Protein AF-A0A961EVD6-F1 (afdb_monomer_lite)

pLDDT: mean 81.47, std 15.6, range [30.67, 98.5]

Structure (mmCIF, N/CA/C/O backbone):
data_AF-A0A961EVD6-F1
#
_entry.id   AF-A0A961EVD6-F1
#
loop_
_atom_site.group_PDB
_atom_site.id
_atom_site.type_symbol
_atom_site.label_atom_id
_atom_site.label_alt_id
_atom_site.label_comp_id
_atom_site.label_asym_id
_atom_site.label_entity_id
_atom_site.label_seq_id
_atom_site.pdbx_PDB_ins_code
_atom_site.Cartn_x
_atom_site.Cartn_y
_atom_site.Cartn_z
_atom_site.occupancy
_atom_site.B_iso_or_equiv
_atom_site.auth_seq_id
_atom_site.auth_comp_id
_atom_site.auth_asym_id
_atom_site.auth_atom_id
_atom_site.pdbx_PDB_model_num
ATOM 1 N N . LEU A 1 1 ? 29.012 -3.145 3.331 1.00 71.25 1 LEU A N 1
ATOM 2 C CA . LEU A 1 1 ? 30.340 -3.074 2.669 1.00 71.25 1 LEU A CA 1
ATOM 3 C C . LEU A 1 1 ? 31.368 -4.098 3.166 1.00 71.25 1 LEU A C 1
ATOM 5 O O . LEU A 1 1 ? 32.418 -4.188 2.549 1.00 71.25 1 LEU A O 1
ATOM 9 N N . GLY A 1 2 ? 31.119 -4.855 4.249 1.00 73.06 2 GLY A N 1
ATOM 10 C CA . GLY A 1 2 ? 32.081 -5.849 4.767 1.00 73.06 2 GLY A CA 1
ATOM 11 C C . GLY A 1 2 ? 33.278 -5.255 5.525 1.00 73.06 2 GLY A C 1
ATOM 12 O O . GLY A 1 2 ? 34.188 -5.978 5.907 1.00 73.06 2 GLY A O 1
ATOM 13 N N . ARG A 1 3 ? 33.293 -3.934 5.743 1.00 78.88 3 ARG A N 1
ATOM 14 C CA . ARG A 1 3 ? 34.358 -3.200 6.443 1.00 78.88 3 ARG A CA 1
ATOM 15 C C . ARG A 1 3 ? 33.975 -2.997 7.907 1.00 78.88 3 ARG A C 1
ATOM 17 O O . ARG A 1 3 ? 32.817 -2.705 8.197 1.00 78.88 3 ARG A O 1
ATOM 24 N N . SER A 1 4 ? 34.937 -3.115 8.819 1.00 81.31 4 SER A N 1
ATOM 25 C CA . SER A 1 4 ? 34.700 -2.822 10.234 1.00 81.31 4 SER A CA 1
ATOM 26 C C . SER A 1 4 ? 34.519 -1.312 10.464 1.00 81.31 4 SER A C 1
ATOM 28 O O . SER A 1 4 ? 35.186 -0.519 9.793 1.00 81.31 4 SER A O 1
ATOM 30 N N . PRO A 1 5 ? 33.682 -0.887 11.433 1.00 77.62 5 PRO A N 1
ATOM 31 C CA . PRO A 1 5 ? 33.428 0.533 11.697 1.00 77.62 5 PRO A CA 1
ATOM 32 C C . PRO A 1 5 ? 34.705 1.348 11.937 1.00 77.62 5 PRO A C 1
ATOM 34 O O . PRO A 1 5 ? 34.871 2.423 11.370 1.00 77.62 5 PRO A O 1
ATOM 37 N N . LYS A 1 6 ? 35.669 0.789 12.683 1.00 80.38 6 LYS A N 1
ATOM 38 C CA . LYS A 1 6 ? 36.960 1.437 12.978 1.00 80.38 6 LYS A CA 1
ATOM 39 C C . LYS A 1 6 ? 37.771 1.797 11.726 1.00 80.38 6 LYS A C 1
ATOM 41 O O . LYS A 1 6 ? 38.551 2.735 11.771 1.00 80.38 6 LYS A O 1
ATOM 46 N N . ARG A 1 7 ? 37.597 1.071 10.614 1.00 78.06 7 ARG A N 1
ATOM 47 C CA . ARG A 1 7 ? 38.309 1.317 9.344 1.00 78.06 7 ARG A CA 1
ATOM 48 C C . ARG A 1 7 ? 37.640 2.369 8.454 1.00 78.06 7 ARG A C 1
ATOM 50 O O . ARG A 1 7 ? 38.181 2.686 7.396 1.00 78.06 7 ARG A O 1
ATOM 57 N N . LEU A 1 8 ? 36.456 2.846 8.834 1.00 77.62 8 LEU A N 1
ATOM 58 C CA . LEU A 1 8 ? 35.673 3.822 8.072 1.00 77.62 8 LEU A CA 1
ATOM 59 C C . LEU A 1 8 ? 35.707 5.222 8.697 1.00 77.62 8 LEU A C 1
ATOM 61 O O . LEU A 1 8 ? 35.437 6.196 8.004 1.00 77.62 8 LEU A O 1
ATOM 65 N N . ILE A 1 9 ? 36.061 5.329 9.981 1.00 82.31 9 ILE A N 1
ATOM 66 C CA . ILE A 1 9 ? 36.204 6.613 10.673 1.00 82.31 9 ILE A CA 1
ATOM 67 C C . ILE A 1 9 ? 37.326 7.423 10.010 1.00 82.31 9 ILE A C 1
ATOM 69 O O . ILE A 1 9 ? 38.429 6.916 9.819 1.00 82.31 9 ILE A O 1
ATOM 73 N N . GLY A 1 10 ? 37.030 8.677 9.658 1.00 81.31 10 GLY A N 1
ATOM 74 C CA . GLY A 1 10 ? 37.980 9.610 9.041 1.00 81.31 10 GLY A CA 1
ATOM 75 C C . GLY A 1 10 ? 38.159 9.462 7.527 1.00 81.31 10 GLY A C 1
ATOM 76 O O . GLY A 1 10 ? 38.885 10.256 6.937 1.00 81.31 10 GLY A O 1
ATOM 77 N N . LYS A 1 11 ? 37.502 8.489 6.882 1.00 82.31 11 LYS A N 1
ATOM 78 C CA . LYS A 1 11 ? 37.542 8.341 5.421 1.00 82.31 11 LYS A CA 1
ATOM 79 C C . LYS A 1 11 ? 36.517 9.228 4.737 1.00 82.31 11 LYS A C 1
ATOM 81 O O . LYS A 1 11 ? 35.389 9.357 5.217 1.00 82.31 11 LYS A O 1
ATOM 86 N N . ASN A 1 12 ? 36.874 9.769 3.575 1.00 84.12 12 ASN A N 1
ATOM 87 C CA . ASN A 1 12 ? 35.902 10.459 2.744 1.00 84.12 12 ASN A CA 1
ATOM 88 C C . ASN A 1 12 ? 34.943 9.437 2.113 1.00 84.12 12 ASN A C 1
ATOM 90 O O . ASN A 1 12 ? 35.367 8.422 1.562 1.00 84.12 12 ASN A O 1
ATOM 94 N N . ILE A 1 13 ? 33.636 9.698 2.169 1.00 82.94 13 ILE A N 1
ATOM 95 C CA . ILE A 1 13 ? 32.621 8.817 1.578 1.00 82.94 13 ILE A CA 1
ATOM 96 C C . ILE A 1 13 ? 32.814 8.643 0.055 1.00 82.94 13 ILE A C 1
ATOM 98 O O . ILE A 1 13 ? 32.502 7.579 -0.475 1.00 82.94 13 ILE A O 1
ATOM 102 N N . ALA A 1 14 ? 33.412 9.623 -0.634 1.00 82.69 14 ALA A N 1
ATOM 103 C CA . ALA A 1 14 ? 33.783 9.522 -2.045 1.00 82.69 14 ALA A CA 1
ATOM 104 C C . ALA A 1 14 ? 34.846 8.440 -2.314 1.00 82.69 14 ALA A C 1
ATOM 106 O O . ALA A 1 14 ? 34.811 7.807 -3.364 1.00 82.69 14 ALA A O 1
ATOM 107 N N . GLU A 1 15 ? 35.735 8.146 -1.357 1.00 83.69 15 GLU A N 1
ATOM 108 C CA . GLU A 1 15 ? 36.711 7.042 -1.469 1.00 83.69 15 GLU A CA 1
ATOM 109 C C . GLU A 1 15 ? 36.043 5.663 -1.416 1.00 83.69 15 GLU A C 1
ATOM 111 O O . GLU A 1 15 ? 36.650 4.641 -1.743 1.00 83.69 15 GLU A O 1
ATOM 116 N N . LEU A 1 16 ? 34.795 5.613 -0.947 1.00 85.81 16 LEU A N 1
ATOM 117 C CA . LEU A 1 16 ? 34.010 4.390 -0.904 1.00 85.81 16 LEU A CA 1
ATOM 118 C C . LEU A 1 16 ? 33.247 4.162 -2.210 1.00 85.81 16 LEU A C 1
ATOM 120 O O . LEU A 1 16 ? 32.637 3.106 -2.334 1.00 85.81 16 LEU A O 1
ATOM 124 N N . ALA A 1 17 ? 33.275 5.094 -3.166 1.00 87.19 17 ALA A N 1
ATOM 125 C CA . ALA A 1 17 ? 32.582 4.979 -4.443 1.00 87.19 17 ALA A CA 1
ATOM 126 C C . ALA A 1 17 ? 33.207 3.923 -5.362 1.00 87.19 17 ALA A C 1
ATOM 128 O O . ALA A 1 17 ? 34.430 3.822 -5.446 1.00 87.19 17 ALA A O 1
ATOM 129 N N . ALA A 1 18 ? 32.369 3.167 -6.080 1.00 83.56 18 ALA A N 1
ATOM 130 C CA . ALA A 1 18 ? 32.793 2.205 -7.102 1.00 83.56 18 ALA A CA 1
ATOM 131 C C . ALA A 1 18 ? 33.576 2.873 -8.241 1.00 83.56 18 ALA A C 1
ATOM 133 O O . ALA A 1 18 ? 34.687 2.450 -8.562 1.00 83.56 18 ALA A O 1
ATOM 134 N N . SER A 1 19 ? 33.029 3.961 -8.784 1.00 83.44 19 SER A N 1
ATOM 135 C CA . SER A 1 19 ? 33.712 4.840 -9.734 1.00 83.44 19 SER A CA 1
ATOM 136 C C . SER A 1 19 ? 34.278 6.055 -9.007 1.00 83.44 19 SER A C 1
ATOM 138 O O . SER A 1 19 ? 33.527 6.838 -8.426 1.00 83.44 19 SER A O 1
ATOM 140 N N . GLU A 1 20 ? 35.599 6.227 -9.039 1.00 73.12 20 GLU A N 1
ATOM 141 C CA . GLU A 1 20 ? 36.278 7.310 -8.312 1.00 73.12 20 GLU A CA 1
ATOM 142 C C . GLU A 1 20 ? 35.976 8.687 -8.904 1.00 73.12 20 GLU A C 1
ATOM 144 O O . GLU A 1 20 ? 35.778 9.650 -8.168 1.00 73.12 20 GLU A O 1
ATOM 149 N N . THR A 1 21 ? 35.884 8.783 -10.229 1.00 75.56 21 THR A N 1
ATOM 150 C CA . THR A 1 21 ? 35.623 10.047 -10.924 1.00 75.56 21 THR A CA 1
ATOM 151 C C . THR A 1 21 ? 34.145 10.420 -10.877 1.00 75.56 21 THR A C 1
ATOM 153 O O . THR A 1 21 ? 33.802 11.528 -10.472 1.00 75.56 21 THR A O 1
ATOM 156 N N . ILE A 1 22 ? 33.254 9.495 -11.239 1.00 78.19 22 ILE A N 1
ATOM 157 C CA . ILE A 1 22 ? 31.811 9.771 -11.336 1.00 78.19 22 ILE A CA 1
ATOM 158 C C . ILE A 1 22 ? 31.164 9.774 -9.949 1.00 78.19 22 ILE A C 1
ATOM 160 O O . ILE A 1 22 ? 30.362 10.652 -9.631 1.00 78.19 22 ILE A O 1
ATOM 164 N N . GLY A 1 23 ? 31.536 8.825 -9.089 1.00 81.44 23 GLY A N 1
ATOM 165 C CA . GLY A 1 23 ? 30.934 8.685 -7.767 1.00 81.44 23 GLY A CA 1
ATOM 166 C C . GLY A 1 23 ? 31.255 9.851 -6.833 1.00 81.44 23 GLY A C 1
ATOM 167 O O . GLY A 1 23 ? 30.384 10.283 -6.079 1.00 81.44 23 GLY A O 1
ATOM 168 N N . ALA A 1 24 ? 32.463 10.419 -6.919 1.00 81.94 24 ALA A N 1
ATOM 169 C CA . ALA A 1 24 ? 32.835 11.599 -6.139 1.00 81.94 24 ALA A CA 1
ATOM 170 C C . ALA A 1 24 ? 32.031 12.845 -6.541 1.00 81.94 24 ALA A C 1
ATOM 172 O O . ALA A 1 24 ? 31.614 13.614 -5.671 1.00 81.94 24 ALA A O 1
ATOM 173 N N . VAL A 1 25 ? 31.792 13.031 -7.844 1.00 85.31 25 VAL A N 1
ATOM 174 C CA . VAL A 1 25 ? 30.968 14.133 -8.365 1.00 85.31 25 VAL A CA 1
ATOM 175 C C . VAL A 1 25 ? 29.524 13.976 -7.894 1.00 85.31 25 VAL A C 1
ATOM 177 O O . VAL A 1 25 ? 28.962 14.914 -7.332 1.00 85.31 25 VAL A O 1
ATOM 180 N N . LEU A 1 26 ? 28.961 12.773 -8.035 1.00 83.69 26 LEU A N 1
ATOM 181 C CA . LEU A 1 26 ? 27.583 12.485 -7.646 1.00 83.69 26 LEU A CA 1
ATOM 182 C C . LEU A 1 26 ? 27.356 12.665 -6.137 1.00 83.69 26 LEU A C 1
ATOM 184 O O . LEU A 1 26 ? 26.391 13.310 -5.738 1.00 83.69 26 LEU A O 1
ATOM 188 N N . ILE A 1 27 ? 28.248 12.154 -5.279 1.00 89.12 27 ILE A N 1
ATOM 189 C CA . ILE A 1 27 ? 28.137 12.359 -3.824 1.00 89.12 27 ILE A CA 1
ATOM 190 C C . ILE A 1 27 ? 28.171 13.839 -3.473 1.00 89.12 27 ILE A C 1
ATOM 192 O O . ILE A 1 27 ? 27.383 14.274 -2.635 1.00 89.12 27 ILE A O 1
ATOM 196 N N . ARG A 1 28 ? 29.077 14.605 -4.088 1.00 88.75 28 ARG A N 1
ATOM 197 C CA . ARG A 1 28 ? 29.215 16.034 -3.804 1.00 88.75 28 ARG A CA 1
ATOM 198 C C . ARG A 1 28 ? 27.940 16.785 -4.162 1.00 88.75 28 ARG A C 1
ATOM 200 O O . ARG A 1 28 ? 27.411 17.502 -3.323 1.00 88.75 28 ARG A O 1
ATOM 207 N N . GLU A 1 29 ? 27.395 16.530 -5.348 1.00 90.50 29 GLU A N 1
ATOM 208 C CA . GLU A 1 29 ? 26.122 17.107 -5.779 1.00 90.50 29 GLU A CA 1
ATOM 209 C C . GLU A 1 29 ? 24.993 16.795 -4.781 1.00 90.50 29 GLU A C 1
ATOM 211 O O . GLU A 1 29 ? 24.207 17.676 -4.423 1.00 90.50 29 GLU A O 1
ATOM 216 N N . LYS A 1 30 ? 24.931 15.554 -4.276 1.00 90.75 30 LYS A N 1
ATOM 217 C CA . LYS A 1 30 ? 23.931 15.141 -3.281 1.00 90.75 30 LYS A CA 1
ATOM 218 C C . LYS A 1 30 ? 24.166 15.771 -1.907 1.00 90.75 30 LYS A C 1
ATOM 220 O O . LYS A 1 30 ? 23.199 16.150 -1.250 1.00 90.75 30 LYS A O 1
ATOM 225 N N . MET A 1 31 ? 25.413 15.953 -1.479 1.00 88.81 31 MET A N 1
ATOM 226 C CA . MET A 1 31 ? 25.736 16.701 -0.258 1.00 88.81 31 MET A CA 1
ATOM 227 C C . MET A 1 31 ? 25.300 18.170 -0.370 1.00 88.81 31 MET A C 1
ATOM 229 O O . MET A 1 31 ? 24.619 18.685 0.516 1.00 88.81 31 MET A O 1
ATOM 233 N N . ASP A 1 32 ? 25.572 18.816 -1.502 1.00 89.50 32 ASP A N 1
ATOM 234 C CA . ASP A 1 32 ? 25.120 20.188 -1.756 1.00 89.50 32 ASP A CA 1
ATOM 235 C C . ASP A 1 32 ? 23.587 20.273 -1.825 1.00 89.50 32 ASP A C 1
ATOM 237 O O . ASP A 1 32 ? 22.976 21.268 -1.427 1.00 89.50 32 ASP A O 1
ATOM 241 N N . GLN A 1 33 ? 22.934 19.230 -2.343 1.00 87.12 33 GLN A N 1
ATOM 242 C CA . GLN A 1 33 ? 21.478 19.131 -2.380 1.00 87.12 33 GLN A CA 1
ATOM 243 C C . GLN A 1 33 ? 20.881 19.035 -0.966 1.00 87.12 33 GLN A C 1
ATOM 245 O O . GLN A 1 33 ? 19.955 19.788 -0.660 1.00 87.12 33 GLN A O 1
ATOM 250 N N . VAL A 1 34 ? 21.407 18.162 -0.094 1.00 90.31 34 VAL A N 1
ATOM 251 C CA . VAL A 1 34 ? 20.876 17.995 1.273 1.00 90.31 34 VAL A CA 1
ATOM 252 C C . VAL A 1 34 ? 21.100 19.244 2.128 1.00 90.31 34 VAL A C 1
ATOM 254 O O . VAL A 1 34 ? 20.225 19.619 2.906 1.00 90.31 34 VAL A O 1
ATOM 257 N N . MET A 1 35 ? 22.223 19.944 1.937 1.00 86.75 35 MET A N 1
ATOM 258 C CA . MET A 1 35 ? 22.503 21.206 2.631 1.00 86.75 35 MET A CA 1
ATOM 259 C C . MET A 1 35 ? 21.555 22.330 2.200 1.00 86.75 35 MET A C 1
ATOM 261 O O . MET A 1 35 ? 21.108 23.110 3.039 1.00 86.75 35 MET A O 1
ATOM 265 N N . ARG A 1 36 ? 21.200 22.398 0.908 1.00 85.25 36 ARG A N 1
ATOM 266 C CA . ARG A 1 36 ? 20.246 23.393 0.388 1.00 85.25 36 ARG A CA 1
ATOM 267 C C . ARG A 1 36 ? 18.811 23.118 0.823 1.00 85.25 36 ARG A C 1
ATOM 269 O O . ARG A 1 36 ? 18.097 24.043 1.191 1.00 85.25 36 ARG A O 1
ATOM 276 N N . GLN A 1 37 ? 18.382 21.860 0.752 1.00 83.19 37 GLN A N 1
ATOM 277 C CA . GLN A 1 37 ? 16.994 21.481 1.025 1.00 83.19 37 GLN A CA 1
ATOM 278 C C . GLN A 1 37 ? 16.701 21.350 2.525 1.00 83.19 37 GLN A C 1
ATOM 280 O O . GLN A 1 37 ? 15.536 21.407 2.909 1.00 83.19 37 GLN A O 1
ATOM 285 N N . LYS A 1 38 ? 17.732 21.146 3.365 1.00 78.69 38 LYS A N 1
ATOM 286 C CA . LYS A 1 38 ? 17.651 20.883 4.819 1.00 78.69 38 LYS A CA 1
ATOM 287 C C . LYS A 1 38 ? 16.739 19.702 5.225 1.00 78.69 38 LYS A C 1
ATOM 289 O O . LYS A 1 38 ? 16.595 19.418 6.410 1.00 78.69 38 LYS A O 1
ATOM 294 N N . GLY A 1 39 ? 16.151 18.985 4.265 1.00 79.44 39 GLY A N 1
ATOM 295 C CA . GLY A 1 39 ? 15.355 17.770 4.442 1.00 79.44 39 GLY A CA 1
ATOM 296 C C . GLY A 1 39 ? 16.110 16.510 4.003 1.00 79.44 39 GLY A C 1
ATOM 297 O O . GLY A 1 39 ? 17.164 16.613 3.374 1.00 79.44 39 GLY A O 1
ATOM 298 N N . PRO A 1 40 ? 15.600 15.309 4.331 1.00 84.19 40 PRO A N 1
ATOM 299 C CA . PRO A 1 40 ? 16.241 14.061 3.944 1.00 84.19 40 PRO A CA 1
ATOM 300 C C . PRO A 1 40 ? 16.172 13.844 2.427 1.00 84.19 40 PRO A C 1
ATOM 302 O O . PRO A 1 40 ? 15.112 13.991 1.821 1.00 84.19 40 PRO A O 1
ATOM 305 N N . ILE A 1 41 ? 17.286 13.428 1.827 1.00 83.25 41 ILE A N 1
ATOM 306 C CA . ILE A 1 41 ? 17.352 13.008 0.422 1.00 83.25 41 ILE A CA 1
ATOM 307 C C . ILE A 1 41 ? 17.667 11.518 0.336 1.00 83.25 41 ILE A C 1
ATOM 309 O O . ILE A 1 41 ? 18.423 10.995 1.153 1.00 83.25 41 ILE A O 1
ATOM 313 N N . THR A 1 42 ? 17.108 10.843 -0.667 1.00 82.06 42 THR A N 1
ATOM 314 C CA . THR A 1 42 ? 17.354 9.421 -0.942 1.00 82.06 42 THR A CA 1
ATOM 315 C C . THR A 1 42 ? 17.854 9.263 -2.370 1.00 82.06 42 THR A C 1
ATOM 317 O O . THR A 1 42 ? 17.286 9.865 -3.279 1.00 82.06 42 THR A O 1
ATOM 320 N N . PHE A 1 43 ? 18.907 8.476 -2.581 1.00 83.00 43 PHE A N 1
ATOM 321 C CA . PHE A 1 43 ? 19.431 8.188 -3.916 1.00 83.00 43 PHE A CA 1
ATOM 322 C C . PHE A 1 43 ? 20.168 6.839 -3.961 1.00 83.00 43 PHE A C 1
ATOM 324 O O . PHE A 1 43 ? 20.748 6.422 -2.953 1.00 83.00 43 PHE A O 1
ATOM 331 N N . PRO A 1 44 ? 20.166 6.149 -5.115 1.00 81.44 44 PRO A N 1
ATOM 332 C CA . PRO A 1 44 ? 21.009 4.980 -5.321 1.00 81.44 44 PRO A CA 1
ATOM 333 C C . PRO A 1 44 ? 22.477 5.401 -5.472 1.00 81.44 44 PRO A C 1
ATOM 335 O O . PRO A 1 44 ? 22.783 6.416 -6.100 1.00 81.44 44 PRO A O 1
ATOM 338 N N . PHE A 1 45 ? 23.395 4.617 -4.909 1.00 87.88 45 PHE A N 1
ATOM 339 C CA . PHE A 1 45 ? 24.831 4.847 -5.031 1.00 87.88 45 PHE A CA 1
ATOM 340 C C . PHE A 1 45 ? 25.622 3.537 -5.027 1.00 87.88 45 PHE A C 1
ATOM 342 O O . PHE A 1 45 ? 25.347 2.639 -4.228 1.00 87.88 45 PHE A O 1
ATOM 349 N N . GLU A 1 46 ? 26.631 3.434 -5.890 1.00 87.31 46 GLU A N 1
ATOM 350 C CA . GLU A 1 46 ? 27.514 2.270 -5.958 1.00 87.31 46 GLU A CA 1
ATOM 351 C C . GLU A 1 46 ? 28.758 2.455 -5.090 1.00 87.31 46 GLU A C 1
ATOM 353 O O . GLU A 1 46 ? 29.593 3.332 -5.325 1.00 87.31 46 GLU A O 1
ATOM 358 N N . PHE A 1 47 ? 28.917 1.577 -4.106 1.00 88.56 47 PHE A N 1
ATOM 359 C CA . PHE A 1 47 ? 30.084 1.545 -3.234 1.00 88.56 47 PHE A CA 1
ATOM 360 C C . PHE A 1 47 ? 31.018 0.382 -3.574 1.00 88.56 47 PHE A C 1
ATOM 362 O O . PHE A 1 47 ? 30.561 -0.686 -3.966 1.00 88.56 47 PHE A O 1
ATOM 369 N N . LYS A 1 48 ? 32.319 0.530 -3.310 1.00 87.25 48 LYS A N 1
ATOM 370 C CA . LYS A 1 48 ? 33.283 -0.579 -3.312 1.00 87.25 48 LYS A CA 1
ATOM 371 C C . LYS A 1 48 ? 33.099 -1.431 -2.060 1.00 87.25 48 LYS A C 1
ATOM 373 O O . LYS A 1 48 ? 33.172 -0.935 -0.927 1.00 87.25 48 LYS A O 1
ATOM 378 N N . ASN A 1 49 ? 32.915 -2.735 -2.238 1.00 82.44 49 ASN A N 1
ATOM 379 C CA . ASN A 1 49 ? 32.959 -3.681 -1.126 1.00 82.44 49 ASN A CA 1
ATOM 380 C C . ASN A 1 49 ? 34.417 -3.898 -0.628 1.00 82.44 49 ASN A C 1
ATOM 382 O O . ASN A 1 49 ? 35.329 -3.119 -0.931 1.00 82.44 49 ASN A O 1
ATOM 386 N N . ILE A 1 50 ? 34.654 -4.899 0.227 1.00 82.00 50 ILE A N 1
ATOM 387 C CA . ILE A 1 50 ? 36.015 -5.231 0.703 1.00 82.00 50 ILE A CA 1
ATOM 388 C C . ILE A 1 50 ? 36.924 -5.829 -0.375 1.00 82.00 50 ILE A C 1
ATOM 390 O O . ILE A 1 50 ? 38.137 -5.713 -0.243 1.00 82.00 50 ILE A O 1
ATOM 394 N N . LEU A 1 51 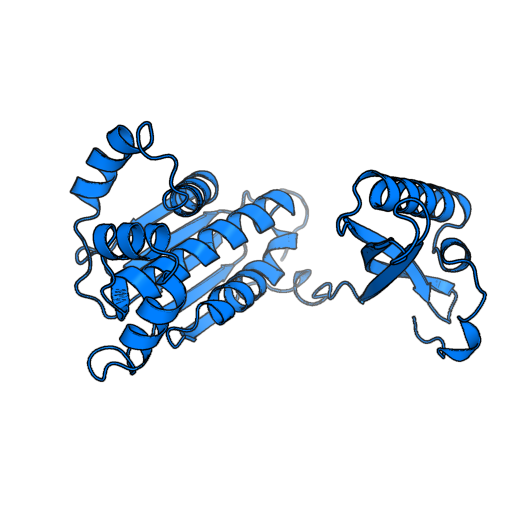? 36.347 -6.435 -1.411 1.00 76.00 51 LEU A N 1
ATOM 395 C CA . LEU A 1 51 ? 37.048 -7.023 -2.553 1.00 76.00 51 LEU A CA 1
ATOM 396 C C . LEU A 1 51 ? 37.247 -6.011 -3.696 1.00 76.00 51 LEU A C 1
ATOM 398 O O . LEU A 1 51 ? 37.896 -6.324 -4.684 1.00 76.00 51 LEU A O 1
ATOM 402 N N . GLY A 1 52 ? 36.719 -4.789 -3.554 1.00 78.31 52 GLY A N 1
ATOM 403 C CA . GLY A 1 52 ? 36.779 -3.748 -4.582 1.00 78.31 52 GLY A CA 1
ATOM 404 C C . GLY A 1 52 ? 35.656 -3.822 -5.617 1.00 78.31 52 GLY A C 1
ATOM 405 O O . GLY A 1 52 ? 35.612 -2.984 -6.511 1.00 78.31 52 GLY A O 1
ATOM 406 N N . GLU A 1 53 ? 34.729 -4.768 -5.480 1.00 76.94 53 GLU A N 1
ATOM 407 C CA . GLU A 1 53 ? 33.612 -4.934 -6.408 1.00 76.94 53 GLU A CA 1
ATOM 408 C C . GLU A 1 53 ? 32.543 -3.856 -6.158 1.00 76.94 53 GLU A C 1
ATOM 410 O O . GLU A 1 53 ? 32.300 -3.488 -4.993 1.00 76.94 53 GLU A O 1
ATOM 415 N N . PRO A 1 54 ? 31.894 -3.353 -7.224 1.00 81.00 54 PRO A N 1
ATOM 416 C CA . PRO A 1 54 ? 30.781 -2.426 -7.101 1.00 81.00 54 PRO A CA 1
ATOM 417 C C . PRO A 1 54 ? 29.600 -3.098 -6.395 1.00 81.00 54 PRO A C 1
ATOM 419 O O . PRO A 1 54 ? 29.250 -4.246 -6.659 1.00 81.00 54 PRO A O 1
ATOM 422 N N . ARG A 1 55 ? 28.973 -2.369 -5.475 1.00 80.00 55 ARG A N 1
ATOM 423 C CA . ARG A 1 55 ? 27.744 -2.773 -4.797 1.00 80.00 55 ARG A CA 1
ATOM 424 C C . ARG A 1 55 ? 26.802 -1.586 -4.699 1.00 80.00 55 ARG A C 1
ATOM 426 O O . ARG A 1 55 ? 27.073 -0.643 -3.952 1.00 80.00 55 ARG A O 1
ATOM 433 N N . GLN A 1 56 ? 25.679 -1.672 -5.400 1.00 81.56 56 GLN A N 1
ATOM 434 C CA . GLN A 1 56 ? 24.627 -0.668 -5.344 1.00 81.56 56 GLN A CA 1
ATOM 435 C C . GLN A 1 56 ? 23.899 -0.700 -3.993 1.00 81.56 56 GLN A C 1
ATOM 437 O O . GLN A 1 56 ? 23.591 -1.754 -3.425 1.00 81.56 56 GLN A O 1
ATOM 442 N N . MET A 1 57 ? 23.672 0.480 -3.428 1.00 84.44 57 MET A N 1
ATOM 443 C CA . MET A 1 57 ? 23.022 0.679 -2.137 1.00 84.44 57 MET A CA 1
ATOM 444 C C . MET A 1 57 ? 22.108 1.899 -2.206 1.00 84.44 57 MET A C 1
ATOM 446 O O . MET A 1 57 ? 22.421 2.874 -2.887 1.00 84.44 57 MET A O 1
ATOM 450 N N . ASN A 1 58 ? 21.011 1.875 -1.452 1.00 82.06 58 ASN A N 1
ATOM 451 C CA . ASN A 1 58 ? 20.193 3.068 -1.252 1.00 82.06 58 ASN A CA 1
ATOM 452 C C . ASN A 1 58 ? 20.775 3.889 -0.103 1.00 82.06 58 ASN A C 1
ATOM 454 O O . ASN A 1 58 ? 20.890 3.401 1.028 1.00 82.06 58 ASN A O 1
ATOM 458 N N . VAL A 1 59 ? 21.143 5.133 -0.411 1.00 90.00 59 VAL A N 1
ATOM 459 C CA . VAL A 1 59 ? 21.721 6.098 0.522 1.00 90.00 59 VAL A CA 1
ATOM 460 C C . VAL A 1 59 ? 20.667 7.121 0.895 1.00 90.00 59 VAL A C 1
ATOM 462 O O . VAL A 1 59 ? 20.014 7.697 0.029 1.00 90.00 59 VAL A O 1
ATOM 465 N N . ILE A 1 60 ? 20.525 7.365 2.192 1.00 88.88 60 ILE A N 1
ATOM 466 C CA . ILE A 1 60 ? 19.719 8.455 2.733 1.00 88.88 60 ILE A CA 1
ATOM 467 C C . ILE A 1 60 ? 20.656 9.406 3.448 1.00 88.88 60 ILE A C 1
ATOM 469 O O . ILE A 1 60 ? 21.391 8.957 4.325 1.00 88.88 60 ILE A O 1
ATOM 473 N N . LEU A 1 61 ? 20.616 10.687 3.086 1.00 92.44 61 LEU A N 1
ATOM 474 C CA . LEU A 1 61 ? 21.356 11.760 3.748 1.00 92.44 61 LEU A CA 1
ATOM 475 C C . LEU A 1 61 ? 20.384 12.750 4.383 1.00 92.44 61 LEU A C 1
ATOM 477 O O . LEU A 1 61 ? 19.359 13.074 3.790 1.00 92.44 61 LEU A O 1
ATOM 481 N N . GLN A 1 62 ? 20.732 13.269 5.555 1.00 91.56 62 GLN A N 1
ATOM 482 C CA . GLN A 1 62 ? 19.980 14.304 6.253 1.00 91.56 62 GLN A CA 1
ATOM 483 C C . GLN A 1 62 ? 20.939 15.291 6.913 1.00 91.56 62 GLN A C 1
ATOM 485 O O . GLN A 1 62 ? 21.834 14.885 7.648 1.00 91.56 62 GLN A O 1
ATOM 490 N N . PHE A 1 63 ? 20.733 16.584 6.680 1.00 91.31 63 PHE A N 1
ATOM 491 C CA . PHE A 1 63 ? 21.450 17.639 7.387 1.00 91.31 63 PHE A CA 1
ATOM 492 C C . PHE A 1 63 ? 20.750 17.954 8.713 1.00 91.31 63 PHE A C 1
ATOM 494 O O . PHE A 1 63 ? 19.540 18.171 8.741 1.00 91.31 63 PHE A O 1
ATOM 501 N N . ILE A 1 64 ? 21.510 17.979 9.804 1.00 88.12 64 ILE A N 1
ATOM 502 C CA . ILE A 1 64 ? 21.046 18.398 11.126 1.00 88.12 64 ILE A CA 1
ATOM 503 C C . ILE A 1 64 ? 21.866 19.620 11.526 1.00 88.12 64 ILE A C 1
ATOM 505 O O . ILE A 1 64 ? 23.074 19.506 11.740 1.00 88.12 64 ILE A O 1
ATOM 509 N N . ALA A 1 65 ? 21.204 20.774 11.596 1.00 84.69 65 ALA A N 1
ATOM 510 C CA . ALA A 1 65 ? 21.820 22.023 12.027 1.00 84.69 65 ALA A CA 1
ATOM 511 C C . ALA A 1 65 ? 22.242 21.960 13.503 1.00 84.69 65 ALA A C 1
ATOM 513 O O . ALA A 1 65 ? 21.602 21.280 14.311 1.00 84.69 65 ALA A O 1
ATOM 514 N N . ASP A 1 66 ? 23.301 22.683 13.856 1.00 83.00 66 ASP A N 1
ATOM 515 C CA . ASP A 1 66 ? 23.675 22.885 15.249 1.00 83.00 66 ASP A CA 1
ATOM 516 C C . ASP A 1 66 ? 22.658 23.813 15.930 1.00 83.00 66 ASP A C 1
ATOM 518 O O . ASP A 1 66 ? 22.193 24.807 15.374 1.00 83.00 66 ASP A O 1
ATOM 522 N N . SER A 1 67 ? 22.355 23.504 17.185 1.00 75.31 67 SER A N 1
ATOM 523 C CA . SER A 1 67 ? 21.505 24.276 18.090 1.00 75.31 67 SER A CA 1
ATOM 524 C C . SER A 1 67 ? 21.864 25.764 18.201 1.00 75.31 67 SER A C 1
ATOM 526 O O . SER A 1 67 ? 21.011 26.564 18.578 1.00 75.31 67 SER A O 1
ATOM 528 N N . ARG A 1 68 ? 23.112 26.143 17.897 1.00 76.19 68 ARG A N 1
ATOM 529 C CA . ARG A 1 68 ? 23.606 27.527 18.000 1.00 76.19 68 ARG A CA 1
ATOM 530 C C . ARG A 1 68 ? 23.729 28.245 16.656 1.00 76.19 68 ARG A C 1
ATOM 532 O O . ARG A 1 68 ? 23.902 29.460 16.661 1.00 76.19 68 ARG A O 1
ATOM 539 N N . ASN A 1 69 ? 23.677 27.525 15.533 1.00 72.12 69 ASN A N 1
ATOM 540 C CA . ASN A 1 69 ? 23.905 28.094 14.207 1.00 72.12 69 ASN A CA 1
ATOM 541 C C . ASN A 1 69 ? 23.198 27.278 13.113 1.00 72.12 69 ASN A C 1
ATOM 543 O O . ASN A 1 69 ? 23.559 26.137 12.843 1.00 72.12 69 ASN A O 1
ATOM 547 N N . GLU A 1 70 ? 22.226 27.880 12.425 1.00 68.69 70 GLU A N 1
ATOM 548 C CA . GLU A 1 70 ? 21.437 27.200 11.389 1.00 68.69 70 GLU A CA 1
ATOM 549 C C . GLU A 1 70 ? 22.196 26.917 10.081 1.00 68.69 70 GLU A C 1
ATOM 551 O O . GLU A 1 70 ? 21.665 26.217 9.205 1.00 68.69 70 GLU A O 1
ATOM 556 N N . THR A 1 71 ? 23.393 27.490 9.910 1.00 70.62 71 THR A N 1
ATOM 557 C CA . THR A 1 71 ? 24.249 27.285 8.728 1.00 70.62 71 THR A CA 1
ATOM 558 C C . THR A 1 71 ? 25.338 26.243 8.947 1.00 70.62 71 THR A C 1
ATOM 560 O O . THR A 1 71 ? 25.922 25.764 7.979 1.00 70.62 71 THR A O 1
ATOM 563 N N . GLU A 1 72 ? 25.610 25.878 10.198 1.00 80.50 72 GLU A N 1
ATOM 564 C CA . GLU A 1 72 ? 26.562 24.830 10.557 1.00 80.50 72 GLU A CA 1
ATOM 565 C C . GLU A 1 72 ? 25.802 23.608 11.055 1.00 80.50 72 GLU A C 1
ATOM 567 O O . GLU A 1 72 ? 24.739 23.710 11.661 1.00 80.50 72 GLU A O 1
ATOM 572 N N . GLY A 1 73 ? 26.306 22.420 10.752 1.00 84.62 73 GLY A N 1
ATOM 573 C CA . GLY A 1 73 ? 25.595 21.201 11.090 1.00 84.62 73 GLY A CA 1
ATOM 574 C C . GLY A 1 73 ? 26.284 19.958 10.574 1.00 84.62 73 GLY A C 1
ATOM 575 O O . GLY A 1 73 ? 27.308 20.010 9.896 1.00 84.62 73 GLY A O 1
ATOM 576 N N . THR A 1 74 ? 25.708 18.815 10.917 1.00 89.12 74 THR A N 1
ATOM 577 C CA . THR A 1 74 ? 26.230 17.501 10.545 1.00 89.12 74 THR A CA 1
ATOM 578 C C . THR A 1 74 ? 25.304 16.836 9.543 1.00 89.12 74 THR A C 1
ATOM 580 O O . THR A 1 74 ? 24.092 16.777 9.747 1.00 89.12 74 THR A O 1
ATOM 583 N N . ILE A 1 75 ? 25.875 16.288 8.470 1.00 90.44 75 ILE A N 1
ATOM 584 C CA . ILE A 1 75 ? 25.141 15.399 7.570 1.00 90.44 75 ILE A CA 1
ATOM 585 C C . ILE A 1 75 ? 25.209 13.980 8.136 1.00 90.44 75 ILE A C 1
ATOM 587 O O . ILE A 1 75 ? 26.279 13.377 8.209 1.00 90.44 75 ILE A O 1
ATOM 591 N N . TYR A 1 76 ? 24.056 13.434 8.500 1.00 90.69 76 TYR A N 1
ATOM 592 C CA . TYR A 1 76 ? 23.891 12.032 8.853 1.00 90.69 76 TYR A CA 1
ATOM 593 C C . TYR A 1 76 ? 23.503 11.231 7.618 1.00 90.69 76 TYR A C 1
ATOM 595 O O . TYR A 1 76 ? 22.671 11.665 6.823 1.00 90.69 76 TYR A O 1
ATOM 603 N N . GLY A 1 77 ? 24.099 10.050 7.463 1.00 88.69 77 GLY A N 1
ATOM 604 C CA . GLY A 1 77 ? 23.845 9.175 6.327 1.00 88.69 77 GLY A CA 1
ATOM 605 C C . GLY A 1 77 ? 23.609 7.728 6.738 1.00 88.69 77 GLY A C 1
ATOM 606 O O . GLY A 1 77 ? 24.338 7.200 7.577 1.00 88.69 77 GLY A O 1
ATOM 607 N N . ARG A 1 78 ? 22.634 7.059 6.114 1.00 87.75 78 ARG A N 1
ATOM 608 C CA . ARG A 1 78 ? 22.501 5.594 6.164 1.00 87.75 78 ARG A CA 1
ATOM 609 C C . ARG A 1 78 ? 22.547 5.015 4.758 1.00 87.75 78 ARG A C 1
ATOM 611 O O . ARG A 1 78 ? 21.848 5.495 3.875 1.00 87.75 78 ARG A O 1
ATOM 618 N N . ALA A 1 79 ? 23.344 3.968 4.572 1.00 85.12 79 ALA A N 1
ATOM 619 C CA . ALA A 1 79 ? 23.381 3.188 3.342 1.00 85.12 79 ALA A CA 1
ATOM 620 C C . ALA A 1 79 ? 22.936 1.761 3.658 1.00 85.12 79 ALA A C 1
ATOM 622 O O . ALA A 1 79 ? 23.568 1.070 4.462 1.00 85.12 79 ALA A O 1
ATOM 623 N N . ALA A 1 80 ? 21.853 1.319 3.030 1.00 79.62 80 ALA A N 1
ATOM 624 C CA . ALA A 1 80 ? 21.380 -0.056 3.117 1.00 79.62 80 ALA A CA 1
ATOM 625 C C . ALA A 1 80 ? 21.577 -0.740 1.767 1.00 79.62 80 ALA A C 1
ATOM 627 O O . ALA A 1 80 ? 21.517 -0.086 0.725 1.00 79.62 80 ALA A O 1
ATOM 628 N N . ALA A 1 81 ? 21.853 -2.047 1.787 1.00 66.62 81 ALA A N 1
ATOM 629 C CA . ALA A 1 81 ? 21.879 -2.810 0.549 1.00 66.62 81 ALA A CA 1
ATOM 630 C C . ALA A 1 81 ? 20.548 -2.578 -0.166 1.00 66.62 81 ALA A C 1
ATOM 632 O O . ALA A 1 81 ? 19.496 -2.641 0.476 1.00 66.62 81 ALA A O 1
ATOM 633 N N . TYR A 1 82 ? 20.609 -2.292 -1.465 1.00 57.56 82 TYR A N 1
ATOM 634 C CA . TYR A 1 82 ? 19.456 -2.558 -2.299 1.00 57.56 82 TYR A CA 1
ATOM 635 C C . TYR A 1 82 ? 19.232 -4.063 -2.137 1.00 57.56 82 TYR A C 1
ATOM 637 O O . TYR A 1 82 ? 20.121 -4.852 -2.464 1.00 57.56 82 TYR A O 1
ATOM 645 N N . ILE A 1 83 ? 18.150 -4.471 -1.474 1.00 52.47 83 ILE A N 1
ATOM 646 C CA . ILE A 1 83 ? 17.718 -5.860 -1.594 1.00 52.47 83 ILE A CA 1
ATOM 647 C C . ILE A 1 83 ? 17.079 -5.898 -2.972 1.00 52.47 83 ILE A C 1
ATOM 649 O O . ILE A 1 83 ? 15.871 -5.762 -3.118 1.00 52.47 83 ILE A O 1
ATOM 653 N N . GLU A 1 84 ? 17.938 -5.947 -3.984 1.00 52.69 84 GLU A N 1
ATOM 654 C CA . GLU A 1 84 ? 17.560 -6.477 -5.274 1.00 52.69 84 GLU A CA 1
ATOM 655 C C . GLU A 1 84 ? 17.172 -7.913 -4.958 1.00 52.69 84 GLU A C 1
ATOM 657 O O . GLU A 1 84 ? 17.993 -8.697 -4.468 1.00 52.69 84 GLU A O 1
ATOM 662 N N . ASP A 1 85 ? 15.888 -8.221 -5.089 1.00 61.94 85 ASP A N 1
ATOM 663 C CA . ASP A 1 85 ? 15.468 -9.604 -5.065 1.00 61.94 85 ASP A CA 1
ATOM 664 C C . ASP A 1 85 ? 16.080 -10.262 -6.303 1.00 61.94 85 ASP A C 1
ATOM 666 O O . ASP A 1 85 ? 15.506 -10.227 -7.387 1.00 61.94 85 ASP A O 1
ATOM 670 N N . SER A 1 86 ? 17.286 -10.818 -6.160 1.00 62.78 86 SER A N 1
ATOM 671 C CA . SER A 1 86 ? 17.997 -11.471 -7.259 1.00 62.78 86 SER A CA 1
ATOM 672 C C . SER A 1 86 ? 17.245 -12.698 -7.778 1.00 62.78 86 SER A C 1
ATOM 674 O O . SER A 1 86 ? 17.593 -13.230 -8.826 1.00 62.78 86 SER A O 1
ATOM 676 N N . LEU A 1 87 ? 16.239 -13.178 -7.036 1.00 73.19 87 LEU A N 1
ATOM 677 C CA . LEU A 1 87 ? 15.318 -14.220 -7.479 1.00 73.19 87 LEU A CA 1
ATOM 678 C C . LEU A 1 87 ? 14.082 -13.650 -8.187 1.00 73.19 87 LEU A C 1
ATOM 680 O O . LEU A 1 87 ? 13.415 -14.391 -8.905 1.00 73.19 87 LEU A O 1
ATOM 684 N N . GLY A 1 88 ? 13.806 -12.353 -8.042 1.00 71.00 88 GLY A N 1
ATOM 685 C CA . GLY A 1 88 ? 12.666 -11.668 -8.641 1.00 71.00 88 GLY A CA 1
ATOM 686 C C . GLY A 1 88 ? 12.675 -11.725 -10.168 1.00 71.00 88 GLY A C 1
ATOM 687 O O . GLY A 1 88 ? 11.622 -11.873 -10.777 1.00 71.00 88 GLY A O 1
ATOM 688 N N . GLU A 1 89 ? 13.854 -11.720 -10.798 1.00 69.50 89 GLU A N 1
ATOM 689 C CA . GLU A 1 89 ? 13.988 -11.892 -12.257 1.00 69.50 89 GLU A CA 1
ATOM 690 C C . GLU A 1 89 ? 13.594 -13.299 -12.741 1.00 69.50 89 GLU A C 1
ATOM 692 O O . GLU A 1 89 ? 13.230 -13.489 -13.899 1.00 69.50 89 GLU A O 1
ATOM 697 N N . TYR A 1 90 ? 13.637 -14.291 -11.850 1.00 79.94 90 TYR A N 1
ATOM 698 C CA . TYR A 1 90 ? 13.247 -15.676 -12.127 1.00 79.94 90 TYR A CA 1
ATOM 699 C C . TYR A 1 90 ? 11.827 -15.987 -11.627 1.00 79.94 90 TYR A C 1
ATOM 701 O O . TYR A 1 90 ? 11.344 -17.116 -11.766 1.00 79.94 90 TYR A O 1
ATOM 709 N N . LEU A 1 91 ? 11.141 -15.006 -11.030 1.00 82.19 91 LEU A N 1
ATOM 710 C CA . LEU A 1 91 ? 9.794 -15.163 -10.503 1.00 82.19 91 LEU A CA 1
ATOM 711 C C . LEU A 1 91 ? 8.777 -15.191 -11.647 1.00 82.19 91 LEU A C 1
ATOM 713 O O . LEU A 1 91 ? 8.346 -14.159 -12.152 1.00 82.19 91 LEU A O 1
ATOM 717 N N . PHE A 1 92 ? 8.335 -16.390 -12.023 1.00 86.19 92 PHE A N 1
ATOM 718 C CA . PHE A 1 92 ? 7.289 -16.531 -13.035 1.00 86.19 92 PHE A CA 1
ATOM 719 C C . PHE A 1 92 ? 5.919 -16.074 -12.515 1.00 86.19 92 PHE A C 1
ATOM 721 O O . PHE A 1 92 ? 5.209 -15.331 -13.182 1.00 86.19 92 PHE A O 1
ATOM 728 N N . SER A 1 93 ? 5.517 -16.517 -11.322 1.00 92.06 93 SER A N 1
ATOM 729 C CA . SER A 1 93 ? 4.252 -16.101 -10.714 1.00 92.06 93 SER A CA 1
ATOM 730 C C . SER A 1 93 ? 4.264 -16.275 -9.204 1.00 92.06 93 SER A C 1
ATOM 732 O O . SER A 1 93 ? 4.868 -17.220 -8.700 1.00 92.06 93 SER A O 1
ATOM 734 N N . GLU A 1 94 ? 3.499 -15.454 -8.496 1.00 92.69 94 GLU A N 1
ATOM 735 C CA . GLU A 1 94 ? 3.231 -15.637 -7.074 1.00 92.69 94 GLU A CA 1
ATOM 736 C C . GLU A 1 94 ? 1.791 -15.291 -6.707 1.00 92.69 94 GLU A C 1
ATOM 738 O O . GLU A 1 94 ? 1.104 -14.504 -7.363 1.00 92.69 94 GLU A O 1
ATOM 743 N N . LYS A 1 95 ? 1.338 -15.899 -5.611 1.00 96.88 95 LYS A N 1
ATOM 744 C CA . LYS A 1 95 ? 0.045 -15.625 -5.001 1.00 96.88 95 LYS A CA 1
ATOM 745 C C . LYS A 1 95 ? 0.198 -15.580 -3.494 1.00 96.88 95 LYS A C 1
ATOM 747 O O . LYS A 1 95 ? 0.755 -16.498 -2.898 1.00 96.88 95 LYS A O 1
ATOM 752 N N . GLN A 1 96 ? -0.329 -14.531 -2.877 1.00 97.00 96 GLN A N 1
ATOM 753 C CA . GLN A 1 96 ? -0.256 -14.336 -1.433 1.00 97.00 96 GLN A CA 1
ATOM 754 C C . GLN A 1 96 ? -1.612 -13.874 -0.899 1.00 97.00 96 GLN A C 1
ATOM 756 O O . GLN A 1 96 ? -2.360 -13.177 -1.587 1.00 97.00 96 GLN A O 1
ATOM 761 N N . THR A 1 97 ? -1.922 -14.251 0.340 1.00 98.31 97 THR A N 1
ATOM 762 C CA . THR A 1 97 ? -3.116 -13.786 1.048 1.00 98.31 97 THR A CA 1
ATOM 763 C C . THR A 1 97 ? -2.718 -13.305 2.438 1.00 98.31 97 THR A C 1
ATOM 765 O O . THR A 1 97 ? -2.080 -14.037 3.191 1.00 98.31 97 THR A O 1
ATOM 768 N N . TYR A 1 98 ? -3.135 -12.091 2.787 1.00 97.94 98 TYR A N 1
ATOM 769 C CA . TYR A 1 98 ? -2.871 -11.456 4.075 1.00 97.94 98 TYR A CA 1
ATOM 770 C C . TYR A 1 98 ? -4.174 -11.128 4.799 1.00 97.94 98 TYR A C 1
ATOM 772 O O . TYR A 1 98 ? -5.182 -10.809 4.168 1.00 97.94 98 TYR A O 1
ATOM 780 N N . PHE A 1 99 ? -4.129 -11.160 6.130 1.00 97.62 99 PHE A N 1
ATOM 781 C CA . PHE A 1 99 ? -5.202 -10.698 7.008 1.00 97.62 99 PHE A CA 1
ATOM 782 C C . PHE A 1 99 ? -4.629 -9.665 7.974 1.00 97.62 99 PHE A C 1
ATOM 784 O O . PHE A 1 99 ? -3.896 -10.014 8.899 1.00 97.62 99 PHE A O 1
ATOM 791 N N . LEU A 1 100 ? -4.945 -8.394 7.751 1.00 94.75 100 LEU A N 1
ATOM 792 C CA . LEU A 1 100 ? -4.435 -7.282 8.545 1.00 94.75 100 LEU A CA 1
ATOM 793 C C . LEU A 1 100 ? -5.467 -6.872 9.587 1.00 94.75 100 LEU A C 1
ATOM 795 O O . LEU A 1 100 ? -6.615 -6.594 9.252 1.00 94.75 100 LEU A O 1
ATOM 799 N N . ALA A 1 101 ? -5.043 -6.786 10.845 1.00 92.44 101 ALA A N 1
ATOM 800 C CA . ALA A 1 101 ? -5.783 -6.025 11.846 1.00 92.44 101 ALA A CA 1
ATOM 801 C C . ALA A 1 101 ? -5.756 -4.523 11.494 1.00 92.44 101 ALA A C 1
ATOM 803 O O . ALA A 1 101 ? -4.930 -4.088 10.689 1.00 92.44 101 ALA A O 1
ATOM 804 N N . ASN A 1 102 ? -6.638 -3.731 12.108 1.00 90.19 102 ASN A N 1
ATOM 805 C CA . ASN A 1 102 ? -6.841 -2.312 11.782 1.00 90.19 102 ASN A CA 1
ATOM 806 C C . ASN A 1 102 ? -5.704 -1.399 12.301 1.00 90.19 102 ASN A C 1
ATOM 808 O O . ASN A 1 102 ? -5.949 -0.466 13.056 1.00 90.19 102 ASN A O 1
ATOM 812 N N . TYR A 1 103 ? -4.451 -1.677 11.927 1.00 87.06 103 TYR A N 1
ATOM 813 C CA . TYR A 1 103 ? -3.275 -0.855 12.220 1.00 87.06 103 TYR A CA 1
ATOM 814 C C . TYR A 1 103 ? -2.788 -0.171 10.940 1.00 87.06 103 TYR A C 1
ATOM 816 O O . TYR A 1 103 ? -2.230 -0.825 10.059 1.00 87.06 103 TYR A O 1
ATOM 824 N N . ILE A 1 104 ? -2.932 1.155 10.869 1.00 80.38 104 ILE A N 1
ATOM 825 C CA . ILE A 1 104 ? -2.542 1.959 9.696 1.00 80.38 104 ILE A CA 1
ATOM 826 C C . ILE A 1 104 ? -1.062 1.761 9.335 1.00 80.38 104 ILE A C 1
ATOM 828 O O . ILE A 1 104 ? -0.701 1.736 8.167 1.00 80.38 104 ILE A O 1
ATOM 832 N N . THR A 1 105 ? -0.173 1.561 10.308 1.00 80.19 105 THR A N 1
ATOM 833 C CA . THR A 1 105 ? 1.258 1.352 10.025 1.00 80.19 105 THR A CA 1
ATOM 834 C C . THR A 1 105 ? 1.535 0.091 9.201 1.00 80.19 105 THR A C 1
ATOM 836 O O . THR A 1 105 ? 2.503 0.063 8.443 1.00 80.19 105 THR A O 1
ATOM 839 N N . LEU A 1 106 ? 0.676 -0.931 9.285 1.00 81.44 106 LEU A N 1
ATOM 840 C CA . LEU A 1 106 ? 0.815 -2.152 8.491 1.00 81.44 106 LEU A CA 1
ATOM 841 C C . LEU A 1 106 ? 0.459 -1.935 7.017 1.00 81.44 106 LEU A C 1
ATOM 843 O O . LEU A 1 106 ? 0.954 -2.681 6.174 1.00 81.44 106 LEU A O 1
ATOM 847 N N . SER A 1 107 ? -0.360 -0.930 6.680 1.00 84.81 107 SER A N 1
ATOM 848 C CA . SER A 1 107 ? -0.712 -0.666 5.279 1.00 84.81 107 SER A CA 1
ATOM 849 C C . SER A 1 107 ? 0.498 -0.211 4.464 1.00 84.81 107 SER A C 1
ATOM 851 O O . SER A 1 107 ? 0.602 -0.562 3.296 1.00 84.81 107 SER A O 1
ATOM 853 N N . ASP A 1 108 ? 1.410 0.544 5.085 1.00 79.38 108 ASP A N 1
ATOM 854 C CA . ASP A 1 108 ? 2.645 1.025 4.455 1.00 79.38 108 ASP A CA 1
ATOM 855 C C . ASP A 1 108 ? 3.641 -0.118 4.201 1.00 79.38 108 ASP A C 1
ATOM 857 O O . ASP A 1 108 ? 4.149 -0.293 3.097 1.00 79.38 108 ASP A O 1
ATOM 861 N N . GLN A 1 109 ? 3.849 -0.969 5.209 1.00 82.75 109 GLN A N 1
ATOM 862 C CA . GLN A 1 109 ? 4.724 -2.137 5.082 1.00 82.75 109 GLN A CA 1
ATOM 863 C C . GLN A 1 109 ? 4.189 -3.131 4.049 1.00 82.75 109 GLN A C 1
ATOM 865 O O . GLN A 1 109 ? 4.951 -3.695 3.261 1.00 82.75 109 GLN A O 1
ATOM 870 N N . LEU A 1 110 ? 2.870 -3.350 4.045 1.00 90.56 110 LEU A N 1
ATOM 871 C CA . LEU A 1 110 ? 2.257 -4.271 3.103 1.00 90.56 110 LEU A CA 1
ATOM 872 C C . LEU A 1 110 ? 2.300 -3.723 1.673 1.00 90.56 110 LEU A C 1
ATOM 874 O O . LEU A 1 110 ? 2.612 -4.493 0.773 1.00 90.56 110 LEU A O 1
ATOM 878 N N . SER A 1 111 ? 2.037 -2.432 1.437 1.00 90.69 111 SER A N 1
ATOM 879 C CA . SER A 1 111 ? 2.106 -1.871 0.079 1.00 90.69 111 SER A CA 1
ATOM 880 C C . SER A 1 111 ? 3.521 -1.952 -0.505 1.00 90.69 111 SER A C 1
ATOM 882 O O . SER A 1 111 ? 3.675 -2.324 -1.668 1.00 90.69 111 SER A O 1
ATOM 884 N N . GLN A 1 112 ? 4.558 -1.702 0.300 1.00 86.81 112 GLN A N 1
ATOM 885 C CA . GLN A 1 112 ? 5.954 -1.893 -0.110 1.00 86.81 112 GLN A CA 1
ATOM 886 C C . GLN A 1 112 ? 6.243 -3.357 -0.459 1.00 86.81 112 GLN A C 1
ATOM 888 O O . GLN A 1 112 ? 6.740 -3.651 -1.541 1.00 86.81 112 GLN A O 1
ATOM 893 N N . ARG A 1 113 ? 5.861 -4.295 0.417 1.00 89.19 113 ARG A N 1
ATOM 894 C CA . ARG A 1 113 ? 6.061 -5.733 0.183 1.00 89.19 113 ARG A CA 1
ATOM 895 C C . ARG A 1 113 ? 5.345 -6.228 -1.075 1.00 89.19 113 ARG A C 1
ATOM 897 O O . ARG A 1 113 ? 5.921 -6.975 -1.852 1.00 89.19 113 ARG A O 1
ATOM 904 N N . LEU A 1 114 ? 4.098 -5.814 -1.276 1.00 92.38 114 LEU A N 1
ATOM 905 C CA . LEU A 1 114 ? 3.262 -6.225 -2.406 1.00 92.38 114 LEU A CA 1
ATOM 906 C C . LEU A 1 114 ? 3.727 -5.669 -3.758 1.00 92.38 114 LEU A C 1
ATOM 908 O O . LEU A 1 114 ? 3.245 -6.110 -4.797 1.00 92.38 114 LEU A O 1
ATOM 912 N N . THR A 1 115 ? 4.632 -4.692 -3.750 1.00 89.94 115 THR A N 1
ATOM 913 C CA . THR A 1 115 ? 5.167 -4.065 -4.964 1.00 89.94 115 THR A CA 1
ATOM 914 C C . THR A 1 115 ? 6.654 -4.353 -5.173 1.00 89.94 115 THR A C 1
ATOM 916 O O . THR A 1 115 ? 7.216 -3.958 -6.190 1.00 89.94 115 THR A O 1
ATOM 919 N N . GLN A 1 116 ? 7.290 -5.087 -4.253 1.00 85.62 116 GLN A N 1
ATOM 920 C CA . GLN A 1 116 ? 8.740 -5.288 -4.227 1.00 85.62 116 GLN A CA 1
ATOM 921 C C . GLN A 1 116 ? 9.279 -6.052 -5.453 1.00 85.62 116 GLN A C 1
ATOM 923 O O . GLN A 1 116 ? 10.429 -5.864 -5.825 1.00 85.62 116 GLN A O 1
ATOM 928 N N . HIS A 1 117 ? 8.460 -6.886 -6.104 1.00 86.50 117 HIS A N 1
ATOM 929 C CA . HIS A 1 117 ? 8.849 -7.628 -7.314 1.00 86.50 117 HIS A CA 1
ATOM 930 C C . HIS A 1 117 ? 8.390 -6.942 -8.615 1.00 86.50 117 HIS A C 1
ATOM 932 O O . HIS A 1 117 ? 8.561 -7.488 -9.701 1.00 86.50 117 HIS A O 1
ATOM 938 N N . LEU A 1 118 ? 7.799 -5.742 -8.537 1.00 85.94 118 LEU A N 1
ATOM 939 C CA . LEU A 1 118 ? 7.275 -5.044 -9.717 1.00 85.94 118 LEU A CA 1
ATOM 940 C C . LEU A 1 118 ? 8.343 -4.286 -10.509 1.00 85.94 118 LEU A C 1
ATOM 942 O O . LEU A 1 118 ? 8.074 -3.899 -11.642 1.00 85.94 118 LEU A O 1
ATOM 946 N N . HIS A 1 119 ? 9.550 -4.116 -9.960 1.00 81.19 119 HIS A N 1
ATOM 947 C CA . HIS A 1 119 ? 10.667 -3.419 -10.618 1.00 81.19 119 HIS A CA 1
ATOM 948 C C . HIS A 1 119 ? 11.079 -4.049 -11.956 1.00 81.19 119 HIS A C 1
ATOM 950 O O . HIS A 1 119 ? 11.656 -3.367 -12.796 1.00 81.19 119 HIS A O 1
ATOM 956 N N . HIS A 1 120 ? 10.750 -5.325 -12.180 1.00 77.06 120 HIS A N 1
ATOM 957 C CA . HIS A 1 120 ? 11.002 -5.997 -13.455 1.00 77.06 120 HIS A CA 1
ATOM 958 C C . HIS A 1 120 ? 9.954 -5.669 -14.535 1.00 77.06 120 HIS A C 1
ATOM 960 O O . HIS A 1 120 ? 10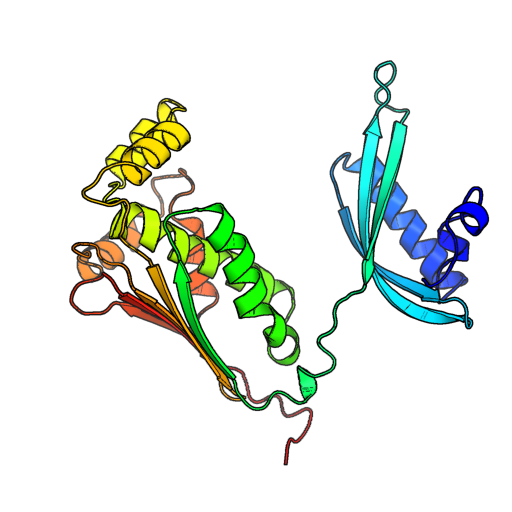.192 -5.871 -15.723 1.00 77.06 120 HIS A O 1
ATOM 966 N N . PHE A 1 121 ? 8.788 -5.159 -14.130 1.00 80.94 121 PHE A N 1
ATOM 967 C CA . PHE A 1 121 ? 7.639 -4.936 -15.007 1.00 80.94 121 PHE A CA 1
ATOM 968 C C . PHE A 1 121 ? 7.290 -3.457 -15.192 1.00 80.94 121 PHE A C 1
ATOM 970 O O . PHE A 1 121 ? 6.668 -3.101 -16.191 1.00 80.94 121 PHE A O 1
ATOM 977 N N . LEU A 1 122 ? 7.650 -2.603 -14.230 1.00 81.50 122 LEU A N 1
ATOM 978 C CA . LEU A 1 122 ? 7.223 -1.207 -14.146 1.00 81.50 122 LEU A CA 1
ATOM 979 C C . LEU A 1 122 ? 8.391 -0.285 -13.783 1.00 81.50 122 LEU A C 1
ATOM 981 O O . LEU A 1 122 ? 9.352 -0.703 -13.134 1.00 81.50 122 LEU A O 1
ATOM 985 N N . ALA A 1 123 ? 8.289 0.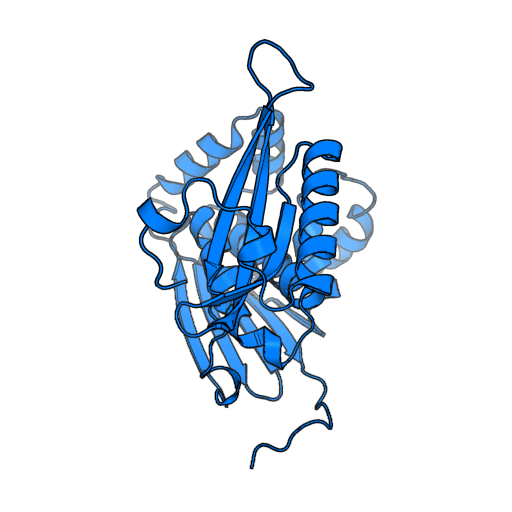991 -14.164 1.00 76.44 123 ALA A N 1
ATOM 986 C CA . ALA A 1 123 ? 9.255 2.000 -13.750 1.00 76.44 123 ALA A CA 1
ATOM 987 C C . ALA A 1 123 ? 9.116 2.321 -12.251 1.00 76.44 123 ALA A C 1
ATOM 989 O O . ALA A 1 123 ? 8.050 2.167 -11.655 1.00 76.44 123 ALA A O 1
ATOM 990 N N . ASN A 1 124 ? 10.192 2.817 -11.631 1.00 73.50 124 ASN A N 1
ATOM 991 C CA . ASN A 1 124 ? 10.198 3.144 -10.199 1.00 73.50 124 ASN A CA 1
ATOM 992 C C . ASN A 1 124 ? 9.131 4.179 -9.809 1.00 73.50 124 ASN A C 1
ATOM 994 O O . ASN A 1 124 ? 8.558 4.071 -8.726 1.00 73.50 124 ASN A O 1
ATOM 998 N N . ASP A 1 125 ? 8.851 5.146 -10.685 1.00 74.31 125 ASP A N 1
ATOM 999 C CA . ASP A 1 125 ? 7.830 6.169 -10.442 1.00 74.31 125 ASP A CA 1
ATOM 1000 C C . ASP A 1 125 ? 6.419 5.554 -10.436 1.00 74.31 125 ASP A C 1
ATOM 1002 O O . ASP A 1 125 ? 5.645 5.817 -9.514 1.00 74.31 125 ASP A O 1
ATOM 1006 N N . ASP A 1 126 ? 6.118 4.651 -11.379 1.00 80.12 126 ASP A N 1
ATOM 1007 C CA . ASP A 1 126 ? 4.847 3.908 -11.427 1.00 80.12 126 ASP A CA 1
ATOM 1008 C C . ASP A 1 126 ? 4.666 3.051 -10.164 1.00 80.12 126 ASP A C 1
ATOM 1010 O O . ASP A 1 126 ? 3.584 2.975 -9.580 1.00 80.12 126 ASP A O 1
ATOM 1014 N N . ILE A 1 127 ? 5.749 2.420 -9.697 1.00 83.62 127 ILE A N 1
ATOM 1015 C CA . ILE A 1 127 ? 5.749 1.608 -8.475 1.00 83.62 127 ILE A CA 1
ATOM 1016 C C . ILE A 1 127 ? 5.468 2.475 -7.249 1.00 83.62 127 ILE A C 1
ATOM 1018 O O . ILE A 1 127 ? 4.640 2.097 -6.419 1.00 83.62 127 ILE A O 1
ATOM 1022 N N . ALA A 1 128 ? 6.105 3.642 -7.132 1.00 78.75 128 ALA A N 1
ATOM 1023 C CA . ALA A 1 128 ? 5.875 4.563 -6.021 1.00 78.75 128 ALA A CA 1
ATOM 1024 C C . ALA A 1 128 ? 4.423 5.076 -5.998 1.00 78.75 128 ALA A C 1
ATOM 1026 O O . ALA A 1 128 ? 3.770 5.071 -4.947 1.00 78.75 128 ALA A O 1
ATOM 1027 N N . SER A 1 129 ? 3.878 5.447 -7.158 1.00 80.88 129 SER A N 1
ATOM 1028 C CA . SER A 1 129 ? 2.471 5.834 -7.295 1.00 80.88 129 SER A CA 1
ATOM 1029 C C . SER A 1 129 ? 1.531 4.680 -6.934 1.00 80.88 129 SER A C 1
ATOM 1031 O O . SER A 1 129 ? 0.581 4.861 -6.165 1.00 80.88 129 SER A O 1
ATOM 1033 N N . MET A 1 130 ? 1.823 3.461 -7.399 1.00 87.19 130 MET A N 1
ATOM 1034 C CA . MET A 1 130 ? 1.041 2.268 -7.073 1.00 87.19 130 MET A CA 1
ATOM 1035 C C . MET A 1 130 ? 1.075 1.946 -5.575 1.00 87.19 130 MET A C 1
ATOM 1037 O O . MET A 1 130 ? 0.031 1.643 -4.992 1.00 87.19 130 MET A O 1
ATOM 1041 N N . GLN A 1 131 ? 2.236 2.059 -4.924 1.00 87.50 131 GLN A N 1
ATOM 1042 C CA . GLN A 1 131 ? 2.379 1.901 -3.473 1.00 87.50 131 GLN A CA 1
ATOM 1043 C C . GLN A 1 131 ? 1.487 2.885 -2.716 1.00 87.50 131 GLN A C 1
ATOM 1045 O O . GLN A 1 131 ? 0.796 2.491 -1.771 1.00 87.50 131 GLN A O 1
ATOM 1050 N N . MET A 1 132 ? 1.470 4.151 -3.143 1.00 80.69 132 MET A N 1
ATOM 1051 C CA . MET A 1 132 ? 0.631 5.186 -2.543 1.00 80.69 132 MET A CA 1
ATOM 1052 C C . MET A 1 132 ? -0.863 4.889 -2.735 1.00 80.69 132 MET A C 1
ATOM 1054 O O . MET A 1 132 ? -1.634 4.984 -1.776 1.00 80.69 132 MET A O 1
ATOM 1058 N N . GLY A 1 133 ? -1.269 4.469 -3.938 1.00 86.19 133 GLY A N 1
ATOM 1059 C CA . GLY A 1 133 ? -2.647 4.071 -4.234 1.00 86.19 133 GLY A CA 1
ATOM 1060 C C . GLY A 1 133 ? -3.105 2.855 -3.420 1.00 86.19 133 GLY A C 1
ATOM 1061 O O . GLY A 1 133 ? -4.177 2.882 -2.815 1.00 86.19 133 GLY A O 1
ATOM 1062 N N . LEU A 1 134 ? -2.278 1.807 -3.337 1.00 91.69 134 LEU A N 1
ATOM 1063 C CA . LEU A 1 134 ? -2.565 0.606 -2.543 1.00 91.69 134 LEU A CA 1
ATOM 1064 C C . LEU A 1 134 ? -2.690 0.917 -1.056 1.00 91.69 134 LEU A C 1
ATOM 1066 O O . LEU A 1 134 ? -3.627 0.448 -0.408 1.00 91.69 134 LEU A O 1
ATOM 1070 N N . ARG A 1 135 ? -1.770 1.728 -0.522 1.00 89.56 135 ARG A N 1
ATOM 1071 C CA . ARG A 1 135 ? -1.802 2.172 0.872 1.00 89.56 135 ARG A CA 1
ATOM 1072 C C . ARG A 1 135 ? -3.135 2.841 1.197 1.00 89.56 135 ARG A C 1
ATOM 1074 O O . ARG A 1 135 ? -3.760 2.478 2.187 1.00 89.56 135 ARG A O 1
ATOM 1081 N N . GLU A 1 136 ? -3.597 3.758 0.349 1.00 89.00 136 GLU A N 1
ATOM 1082 C CA . GLU A 1 136 ? -4.874 4.446 0.561 1.00 89.00 136 GLU A CA 1
ATOM 1083 C C . GLU A 1 136 ? -6.065 3.484 0.530 1.00 89.00 136 GLU A C 1
ATOM 1085 O O . GLU A 1 136 ? -6.952 3.554 1.376 1.00 89.00 136 GLU A O 1
ATOM 1090 N N . VAL A 1 137 ? -6.089 2.554 -0.425 1.00 91.81 137 VAL A N 1
ATOM 1091 C CA . VAL A 1 137 ? -7.181 1.580 -0.542 1.00 91.81 137 VAL A CA 1
ATOM 1092 C C . VAL A 1 137 ? -7.256 0.672 0.689 1.00 91.81 137 VAL A C 1
ATOM 1094 O O . VAL A 1 137 ? -8.349 0.404 1.189 1.00 91.81 137 VAL A O 1
ATOM 1097 N N . ILE A 1 138 ? -6.109 0.234 1.212 1.00 94.12 138 ILE A N 1
ATOM 1098 C CA . ILE A 1 138 ? -6.040 -0.567 2.441 1.00 94.12 138 ILE A CA 1
ATOM 1099 C C . ILE A 1 138 ? -6.509 0.255 3.649 1.00 94.12 138 ILE A C 1
ATOM 1101 O O . ILE A 1 138 ? -7.277 -0.252 4.466 1.00 94.12 138 ILE A O 1
ATOM 1105 N N . ILE A 1 139 ? -6.089 1.519 3.752 1.00 91.19 139 ILE A N 1
ATOM 1106 C CA . ILE A 1 139 ? -6.523 2.425 4.823 1.00 91.19 139 ILE A CA 1
ATOM 1107 C C . ILE A 1 139 ? -8.040 2.628 4.773 1.00 91.19 139 ILE A C 1
ATOM 1109 O O . ILE A 1 139 ? -8.696 2.477 5.797 1.00 91.19 139 ILE A O 1
ATOM 1113 N N . ASN A 1 140 ? -8.620 2.860 3.595 1.00 90.81 140 ASN A N 1
ATOM 1114 C CA . ASN A 1 140 ? -10.068 3.017 3.440 1.00 90.81 140 ASN A CA 1
ATOM 1115 C C . ASN A 1 140 ? -10.840 1.759 3.862 1.00 90.81 140 ASN A C 1
ATOM 1117 O O . ASN A 1 140 ? -11.871 1.863 4.524 1.00 90.81 140 ASN A O 1
ATOM 1121 N N . ALA A 1 141 ? -10.324 0.572 3.535 1.00 93.69 141 ALA A N 1
ATOM 1122 C CA . ALA A 1 141 ? -10.898 -0.696 3.980 1.00 93.69 141 ALA A CA 1
ATOM 1123 C C . ALA A 1 141 ? -10.880 -0.838 5.519 1.00 93.69 141 ALA A C 1
ATOM 1125 O O . ALA A 1 141 ? -11.823 -1.369 6.107 1.00 93.69 141 ALA A O 1
ATOM 1126 N N . MET A 1 142 ? -9.839 -0.334 6.191 1.00 94.38 142 MET A N 1
ATOM 1127 C CA . MET A 1 142 ? -9.777 -0.294 7.658 1.00 94.38 142 MET A CA 1
ATOM 1128 C C . MET A 1 142 ? -10.725 0.762 8.239 1.00 94.38 142 MET A C 1
ATOM 1130 O O . MET A 1 142 ? -11.541 0.445 9.099 1.00 94.38 142 MET A O 1
ATOM 1134 N N . GLU A 1 143 ? -10.617 2.006 7.776 1.00 91.75 143 GLU A N 1
ATOM 1135 C CA . GLU A 1 143 ? -11.320 3.176 8.308 1.00 91.75 143 GLU A CA 1
ATOM 1136 C C . GLU A 1 143 ? -12.822 3.111 8.035 1.00 91.75 143 GLU A C 1
ATOM 1138 O O . GLU A 1 143 ? -13.628 3.045 8.962 1.00 91.75 143 GLU A O 1
ATOM 1143 N N . HIS A 1 144 ? -13.194 3.102 6.759 1.00 91.50 144 HIS A N 1
ATOM 1144 C CA . HIS A 1 144 ? -14.582 3.190 6.319 1.00 91.50 144 HIS A CA 1
ATOM 1145 C C . HIS A 1 144 ? -15.266 1.819 6.317 1.00 91.50 144 HIS A C 1
ATOM 1147 O O . HIS A 1 144 ? -16.453 1.726 6.615 1.00 91.50 144 HIS A O 1
ATOM 1153 N N . GLY A 1 145 ? -14.518 0.751 6.027 1.00 93.50 145 GLY A N 1
ATOM 1154 C CA . GLY A 1 145 ? -15.033 -0.617 6.045 1.00 93.50 145 GLY A CA 1
ATOM 1155 C C . GLY A 1 145 ? -15.154 -1.179 7.461 1.00 93.50 145 GLY A C 1
ATOM 1156 O O . GLY A 1 145 ? -16.240 -1.262 8.038 1.00 93.50 145 GLY A O 1
ATOM 1157 N N . ASN A 1 146 ? -14.026 -1.579 8.048 1.00 96.94 146 ASN A N 1
ATOM 1158 C CA . ASN A 1 146 ? -14.024 -2.299 9.323 1.00 96.94 146 ASN A CA 1
ATOM 1159 C C . ASN A 1 146 ? -14.452 -1.441 10.515 1.00 96.94 146 ASN A C 1
ATOM 1161 O O . ASN A 1 146 ? -15.306 -1.875 11.288 1.00 96.94 146 ASN A O 1
ATOM 1165 N N . LEU A 1 147 ? -13.858 -0.256 10.674 1.00 95.19 147 LEU A N 1
ATOM 1166 C CA . LEU A 1 147 ? -14.095 0.629 11.819 1.00 95.19 147 LEU A CA 1
ATOM 1167 C C . LEU A 1 147 ? -15.349 1.501 11.663 1.00 95.19 147 LEU A C 1
ATOM 1169 O O . LEU A 1 147 ? -15.717 2.208 12.606 1.00 95.19 147 LEU A O 1
ATOM 1173 N N . ASN A 1 148 ? -15.993 1.450 10.490 1.00 94.56 148 ASN A N 1
ATOM 1174 C CA . ASN A 1 148 ? -17.192 2.211 10.139 1.00 94.56 148 ASN A CA 1
ATOM 1175 C C . ASN A 1 148 ? -17.061 3.715 10.444 1.00 94.56 148 ASN A C 1
ATOM 1177 O O . ASN A 1 148 ? -17.995 4.355 10.928 1.00 94.56 148 ASN A O 1
ATOM 1181 N N . ILE A 1 149 ? -15.863 4.272 10.270 1.00 91.69 149 ILE A N 1
ATOM 1182 C CA . ILE A 1 149 ? -15.616 5.707 10.391 1.00 91.69 149 ILE A CA 1
ATOM 1183 C C . ILE A 1 149 ? -16.158 6.338 9.120 1.00 91.69 149 ILE A C 1
ATOM 1185 O O . ILE A 1 149 ? -15.692 6.018 8.037 1.00 91.69 149 ILE A O 1
ATOM 1189 N N . THR A 1 150 ? -17.143 7.215 9.208 1.00 89.50 150 THR A N 1
ATOM 1190 C CA . THR A 1 150 ? -17.693 7.894 8.028 1.00 89.50 150 THR A CA 1
ATOM 1191 C C . THR A 1 150 ? -16.777 9.031 7.559 1.00 89.50 150 THR A C 1
ATOM 1193 O O . THR A 1 150 ? -15.897 9.493 8.289 1.00 89.50 150 THR A O 1
ATOM 1196 N N . TYR A 1 151 ? -16.971 9.512 6.327 1.00 84.19 151 TYR A N 1
ATOM 1197 C CA . TYR A 1 151 ? -16.228 10.673 5.817 1.00 84.19 151 TYR A CA 1
ATOM 1198 C C . TYR A 1 151 ? -16.462 11.939 6.650 1.00 84.19 151 TYR A C 1
ATOM 1200 O O . TYR A 1 151 ? -15.522 12.712 6.855 1.00 84.19 151 TYR A O 1
ATOM 1208 N N . ASP A 1 152 ? -17.682 12.137 7.150 1.00 85.62 152 ASP A N 1
ATOM 1209 C CA . ASP A 1 152 ? -18.031 13.295 7.974 1.00 85.62 152 ASP A CA 1
ATOM 1210 C C . ASP A 1 152 ? -17.357 13.213 9.347 1.00 85.62 152 ASP A C 1
ATOM 1212 O O . ASP A 1 152 ? -16.705 14.173 9.759 1.00 85.62 152 ASP A O 1
ATOM 1216 N N . GLU A 1 153 ? -17.394 12.044 9.998 1.00 90.50 153 GLU A N 1
ATOM 1217 C CA . GLU A 1 153 ? -16.679 11.798 11.260 1.00 90.50 153 GLU A CA 1
ATOM 1218 C C . GLU A 1 153 ? -15.167 11.998 11.100 1.00 90.50 153 GLU A C 1
ATOM 1220 O O . GLU A 1 153 ? -14.545 12.688 11.907 1.00 90.50 153 GLU A O 1
ATOM 1225 N N . LYS A 1 154 ? -14.566 11.456 10.030 1.00 86.62 154 LYS A N 1
ATOM 1226 C CA . LYS A 1 154 ? -13.141 11.654 9.719 1.00 86.62 154 LYS A CA 1
ATOM 1227 C C . LYS A 1 154 ? -12.808 13.130 9.517 1.00 86.62 154 LYS A C 1
ATOM 1229 O O . LYS A 1 154 ? -11.815 13.619 10.057 1.00 86.62 154 LYS A O 1
ATOM 1234 N N . THR A 1 155 ? -13.629 13.846 8.750 1.00 82.94 155 THR A N 1
ATOM 1235 C CA . THR A 1 155 ? -13.432 15.274 8.468 1.00 82.94 155 THR A CA 1
ATOM 1236 C C . THR A 1 155 ? -13.532 16.105 9.741 1.00 82.94 155 THR A C 1
ATOM 1238 O O . THR A 1 155 ? -12.676 16.959 9.974 1.00 82.94 155 THR A O 1
ATOM 1241 N N . GLN A 1 156 ? -14.538 15.845 10.576 1.00 88.69 156 GLN A N 1
ATOM 1242 C CA . GLN A 1 156 ? -14.709 16.518 11.857 1.00 88.69 156 GLN A CA 1
ATOM 1243 C C . GLN A 1 156 ? -13.522 16.242 12.787 1.00 88.69 156 GLN A C 1
ATOM 1245 O O . GLN A 1 156 ? -12.867 17.183 13.230 1.00 88.69 156 GLN A O 1
ATOM 1250 N N . ALA A 1 157 ? -13.167 14.973 12.988 1.00 87.88 157 ALA A N 1
ATOM 1251 C CA . ALA A 1 157 ? -12.079 14.592 13.881 1.00 87.88 157 ALA A CA 1
ATOM 1252 C C . ALA A 1 157 ? -10.704 15.113 13.413 1.00 87.88 157 ALA A C 1
ATOM 1254 O O . ALA A 1 157 ? -9.820 15.441 14.206 1.00 87.88 157 ALA A O 1
ATOM 1255 N N . THR A 1 158 ? -10.511 15.241 12.097 1.00 84.31 158 THR A N 1
ATOM 1256 C CA . THR A 1 158 ? -9.303 15.858 11.529 1.00 84.31 158 THR A CA 1
ATOM 1257 C C . THR A 1 158 ? -9.266 17.363 11.792 1.00 84.31 158 THR A C 1
ATOM 1259 O O . THR A 1 158 ? -8.216 17.884 12.162 1.00 84.31 158 THR A O 1
ATOM 1262 N N . ARG A 1 159 ? -10.397 18.070 11.641 1.00 87.19 159 ARG A N 1
ATOM 1263 C CA . ARG A 1 159 ? -10.495 19.511 11.950 1.00 87.19 159 ARG A CA 1
ATOM 1264 C C . ARG A 1 159 ? -10.259 19.800 13.430 1.00 87.19 159 ARG A C 1
ATOM 1266 O O . ARG A 1 159 ? -9.641 20.805 13.755 1.00 87.19 159 ARG A O 1
ATOM 1273 N N . GLU A 1 160 ? -10.724 18.915 14.301 1.00 91.31 160 GLU A N 1
ATOM 1274 C CA . GLU A 1 160 ? -10.544 19.006 15.753 1.00 91.31 160 GLU A CA 1
ATOM 1275 C C . GLU A 1 160 ? -9.160 18.512 16.222 1.00 91.31 160 GLU A C 1
ATOM 1277 O O . GLU A 1 160 ? -8.831 18.627 17.401 1.00 91.31 160 GLU A O 1
ATOM 1282 N N . GLY A 1 161 ? -8.334 17.952 15.326 1.00 88.50 161 GLY A N 1
ATOM 1283 C CA . GLY A 1 161 ? -7.001 17.429 15.647 1.00 88.50 161 GLY A CA 1
ATOM 1284 C C . GLY A 1 161 ? -6.995 16.142 16.484 1.00 88.50 161 GLY A C 1
ATOM 1285 O O . GLY A 1 161 ? -5.939 15.720 16.950 1.00 88.50 161 GLY A O 1
ATOM 1286 N N . ASN A 1 162 ? -8.147 15.490 16.667 1.00 91.06 162 ASN A N 1
ATOM 1287 C CA . ASN A 1 162 ? -8.321 14.312 17.526 1.00 91.06 162 ASN A CA 1
ATOM 1288 C C . ASN A 1 162 ? -8.451 12.987 16.743 1.00 91.06 162 ASN A C 1
ATOM 1290 O O . ASN A 1 162 ? -8.674 11.936 17.345 1.00 91.06 162 ASN A O 1
ATOM 1294 N N . TYR A 1 163 ? -8.253 13.006 15.419 1.00 85.44 163 TYR A N 1
ATOM 1295 C CA . TYR A 1 163 ? -8.435 11.846 14.537 1.00 85.44 163 TYR A CA 1
ATOM 1296 C C . TYR A 1 163 ? -7.735 10.562 15.006 1.00 85.44 163 TYR A C 1
ATOM 1298 O O . TYR A 1 163 ? -8.331 9.487 14.999 1.00 85.44 163 TYR A O 1
ATOM 1306 N N . ILE A 1 164 ? -6.478 10.662 15.449 1.00 83.94 164 ILE A N 1
ATOM 1307 C CA . ILE A 1 164 ? -5.706 9.495 15.903 1.00 83.94 164 ILE A CA 1
ATOM 1308 C C . ILE A 1 164 ? -6.345 8.846 17.134 1.00 83.94 164 ILE A C 1
ATOM 1310 O O . ILE A 1 164 ? -6.369 7.619 17.240 1.00 83.94 164 ILE A O 1
ATOM 1314 N N . GLU A 1 165 ? -6.865 9.650 18.060 1.00 87.62 165 GLU A N 1
ATOM 1315 C CA . GLU A 1 165 ? -7.524 9.134 19.257 1.00 87.62 165 GLU A CA 1
ATOM 1316 C C . GLU A 1 165 ? -8.880 8.518 18.907 1.00 87.62 165 GLU A C 1
ATOM 1318 O O . GLU A 1 165 ? -9.175 7.402 19.327 1.00 87.62 165 GLU A O 1
ATOM 1323 N N . PHE A 1 166 ? -9.653 9.178 18.043 1.00 89.62 166 PHE A N 1
ATOM 1324 C CA . PHE A 1 166 ? -10.914 8.646 17.528 1.00 89.62 166 PHE A CA 1
ATOM 1325 C C . PHE A 1 166 ? -10.734 7.288 16.825 1.00 89.62 166 PHE A C 1
ATOM 1327 O O . PHE A 1 166 ? -11.470 6.334 17.093 1.00 89.62 166 PHE A O 1
ATOM 1334 N N . PHE A 1 167 ? -9.699 7.155 15.991 1.00 90.00 167 PHE A N 1
ATOM 1335 C CA . PHE A 1 167 ? -9.354 5.891 15.342 1.00 90.00 167 PHE A CA 1
ATOM 1336 C C . PHE A 1 167 ? -9.018 4.800 16.371 1.00 90.00 167 PHE A C 1
ATOM 1338 O O . PHE A 1 167 ? -9.535 3.686 16.284 1.00 90.00 167 PHE A O 1
ATOM 1345 N N . LYS A 1 168 ? -8.193 5.110 17.384 1.00 90.50 168 LYS A N 1
ATOM 1346 C CA . LYS A 1 168 ? -7.841 4.162 18.459 1.00 90.50 168 LYS A CA 1
ATOM 1347 C C . LYS A 1 168 ? -9.054 3.731 19.281 1.00 90.50 168 LYS A C 1
ATOM 1349 O O . LYS A 1 168 ? -9.133 2.566 19.668 1.00 90.50 168 LYS A O 1
ATOM 1354 N N . GLN A 1 169 ? -9.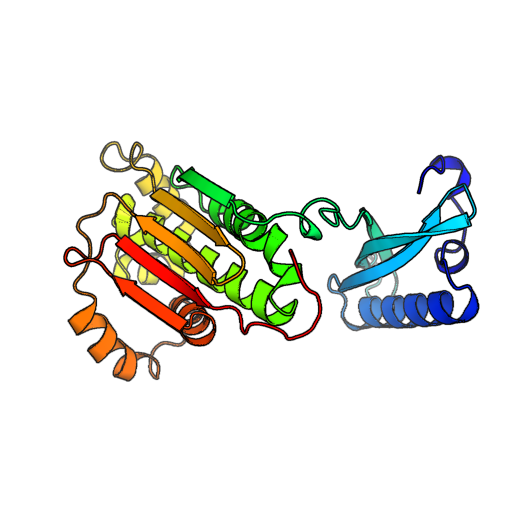990 4.640 19.545 1.00 93.81 169 GLN A N 1
ATOM 1355 C CA . GLN A 1 169 ? -11.238 4.314 20.235 1.00 93.81 169 GLN A CA 1
ATOM 1356 C C . GLN A 1 169 ? -12.050 3.297 19.428 1.00 93.81 169 GLN A C 1
ATOM 1358 O O . GLN A 1 169 ? -12.399 2.244 19.959 1.00 93.81 169 GLN A O 1
ATOM 1363 N N . ARG A 1 170 ? -12.253 3.540 18.124 1.00 94.06 170 ARG A N 1
ATOM 1364 C CA . ARG A 1 170 ? -12.914 2.578 17.224 1.00 94.06 170 ARG A CA 1
ATOM 1365 C C . ARG A 1 170 ? -12.168 1.249 17.143 1.00 94.06 170 ARG A C 1
ATOM 1367 O O . ARG A 1 170 ? -12.801 0.202 17.105 1.00 94.06 170 ARG A O 1
ATOM 1374 N N . GLN A 1 171 ? -10.838 1.271 17.164 1.00 91.62 171 GLN A N 1
ATOM 1375 C CA . GLN A 1 171 ? -10.012 0.064 17.132 1.00 91.62 171 GLN A CA 1
ATOM 1376 C C . GLN A 1 171 ? -10.183 -0.822 18.379 1.00 91.62 171 GLN A C 1
ATOM 1378 O O . GLN A 1 171 ? -10.023 -2.037 18.287 1.00 91.62 171 GLN A O 1
ATOM 1383 N N . ARG A 1 172 ? -10.484 -0.230 19.540 1.00 93.38 172 ARG A N 1
ATOM 1384 C CA . ARG A 1 172 ? -10.690 -0.947 20.812 1.00 93.38 172 ARG A CA 1
ATOM 1385 C C . ARG A 1 172 ? -12.135 -1.385 21.037 1.00 93.38 172 ARG A C 1
ATOM 1387 O O . ARG A 1 172 ? -12.376 -2.229 21.895 1.00 93.38 172 ARG A O 1
ATOM 1394 N N . ASP A 1 173 ? -13.073 -0.820 20.286 1.00 96.12 173 ASP A N 1
ATOM 1395 C CA . ASP A 1 173 ? -14.492 -1.154 20.355 1.00 96.12 173 ASP A CA 1
ATOM 1396 C C . ASP A 1 173 ? -14.721 -2.628 19.992 1.00 96.12 173 ASP A C 1
ATOM 1398 O O . ASP A 1 173 ? -14.271 -3.108 18.948 1.00 96.12 173 ASP A O 1
ATOM 1402 N N . GLU A 1 174 ? -15.450 -3.352 20.840 1.00 96.00 174 GLU A N 1
ATOM 1403 C CA . GLU A 1 174 ? -15.740 -4.778 20.665 1.00 96.00 174 GLU A CA 1
ATOM 1404 C C . GLU A 1 174 ? -16.453 -5.085 19.341 1.00 96.00 174 GLU A C 1
ATOM 1406 O O . GLU A 1 174 ? -16.277 -6.167 18.785 1.00 96.00 174 GLU A O 1
ATOM 1411 N N . ARG A 1 175 ? -17.183 -4.111 18.781 1.00 95.56 175 ARG A N 1
ATOM 1412 C CA . ARG A 1 175 ? -17.861 -4.236 17.481 1.00 95.56 175 ARG A CA 1
ATOM 1413 C C . ARG A 1 175 ? -16.894 -4.321 16.298 1.00 95.56 175 ARG A C 1
ATOM 1415 O O . ARG A 1 175 ? -17.269 -4.839 15.243 1.00 95.56 175 ARG A O 1
ATOM 1422 N N . TYR A 1 176 ? -15.677 -3.791 16.438 1.00 95.56 176 TYR A N 1
ATOM 1423 C CA . TYR A 1 176 ? -14.737 -3.626 15.324 1.00 95.56 176 TYR A CA 1
ATOM 1424 C C . TYR A 1 176 ? -13.361 -4.254 15.560 1.00 95.56 176 TYR A C 1
ATOM 1426 O O . TYR A 1 176 ? -12.673 -4.563 14.585 1.00 95.56 176 TYR A O 1
ATOM 1434 N N . ARG A 1 177 ? -12.952 -4.461 16.819 1.00 93.00 177 ARG A N 1
ATOM 1435 C CA . ARG A 1 177 ? -11.578 -4.848 17.188 1.00 93.00 177 ARG A CA 1
ATOM 1436 C C . ARG A 1 177 ? -11.082 -6.132 16.514 1.00 93.00 177 ARG A C 1
ATOM 1438 O O . ARG A 1 177 ? -9.904 -6.231 16.185 1.00 93.00 177 ARG A O 1
ATOM 1445 N N . ASP A 1 178 ? -11.983 -7.089 16.278 1.00 95.25 178 ASP A N 1
ATOM 1446 C CA . ASP A 1 178 ? -11.649 -8.407 15.726 1.00 95.25 178 ASP A CA 1
ATOM 1447 C C . ASP A 1 178 ? -11.794 -8.461 14.193 1.00 95.25 178 ASP A C 1
ATOM 1449 O O . ASP A 1 178 ? -11.441 -9.465 13.565 1.00 95.25 178 ASP A O 1
ATOM 1453 N N . LYS A 1 179 ? -12.270 -7.374 13.564 1.00 97.19 179 LYS A N 1
ATOM 1454 C CA . LYS A 1 179 ? -12.365 -7.272 12.104 1.00 97.19 179 LYS A CA 1
ATOM 1455 C C . LYS A 1 179 ? -10.981 -7.099 11.481 1.00 97.19 179 LYS A C 1
ATOM 1457 O O . LYS A 1 179 ? -10.147 -6.333 11.966 1.00 97.19 179 LYS A O 1
ATOM 1462 N N . LYS A 1 180 ? -10.758 -7.778 10.359 1.00 97.75 180 LYS A N 1
ATOM 1463 C CA . LYS A 1 180 ? -9.518 -7.769 9.583 1.00 97.75 180 LYS A CA 1
ATOM 1464 C C . LYS A 1 180 ? -9.795 -7.405 8.134 1.00 97.75 180 LYS A C 1
ATOM 1466 O O . LYS A 1 180 ? -10.831 -7.756 7.576 1.00 97.75 180 LYS A O 1
ATOM 1471 N N . VAL A 1 181 ? -8.853 -6.714 7.509 1.00 97.94 181 VAL A N 1
ATOM 1472 C CA . VAL A 1 181 ? -8.842 -6.524 6.057 1.00 97.94 181 VAL A CA 1
ATOM 1473 C C . VAL A 1 181 ? -8.133 -7.720 5.436 1.00 97.94 181 VAL A C 1
ATOM 1475 O O . VAL A 1 181 ? -7.003 -8.038 5.810 1.00 97.94 181 VAL A O 1
ATOM 1478 N N . LYS A 1 182 ? -8.791 -8.392 4.492 1.00 98.50 182 LYS A N 1
ATOM 1479 C CA . LYS A 1 182 ? -8.190 -9.460 3.694 1.00 98.50 182 LYS A CA 1
ATOM 1480 C C . LYS A 1 182 ? -7.617 -8.872 2.408 1.00 98.50 182 LYS A C 1
ATOM 1482 O O . LYS A 1 182 ? -8.329 -8.183 1.682 1.00 98.50 182 LYS A O 1
ATOM 1487 N N . ILE A 1 183 ? -6.366 -9.193 2.096 1.00 98.50 183 ILE A N 1
ATOM 1488 C CA . ILE A 1 183 ? -5.714 -8.804 0.845 1.00 98.50 183 ILE A CA 1
ATOM 1489 C C . ILE A 1 183 ? -5.290 -10.071 0.114 1.00 98.50 183 ILE A C 1
ATOM 1491 O O . ILE A 1 183 ? -4.453 -10.814 0.615 1.00 98.50 183 ILE A O 1
ATOM 1495 N N . ASP A 1 184 ? -5.871 -10.319 -1.057 1.00 98.44 184 ASP A N 1
ATOM 1496 C CA . ASP A 1 184 ? -5.377 -11.317 -2.004 1.00 98.44 184 ASP A CA 1
ATOM 1497 C C . ASP A 1 184 ? -4.520 -10.620 -3.065 1.00 98.44 184 ASP A C 1
ATOM 1499 O O . ASP A 1 184 ? -4.920 -9.599 -3.625 1.00 98.44 184 ASP A O 1
ATOM 1503 N N . TYR A 1 185 ? -3.365 -11.195 -3.361 1.00 97.62 185 TYR A N 1
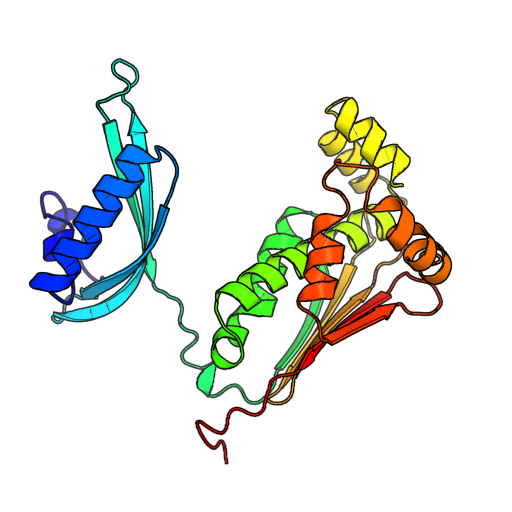ATOM 1504 C CA . TYR A 1 185 ? -2.393 -10.684 -4.316 1.00 97.62 185 TYR A CA 1
ATOM 1505 C C . TYR A 1 185 ? -2.009 -11.777 -5.307 1.00 97.62 185 TYR A C 1
ATOM 1507 O O . TYR A 1 185 ? -1.825 -12.932 -4.913 1.00 97.62 185 TYR A O 1
ATOM 1515 N N . VAL A 1 186 ? -1.910 -11.408 -6.582 1.00 97.25 186 VAL A N 1
ATOM 1516 C CA . VAL A 1 186 ? -1.427 -12.268 -7.664 1.00 97.25 186 VAL A CA 1
ATOM 1517 C C . VAL A 1 186 ? -0.502 -11.455 -8.556 1.00 97.25 186 VAL A C 1
ATOM 1519 O O . VAL A 1 186 ? -0.906 -10.403 -9.046 1.00 97.25 186 VAL A O 1
ATOM 1522 N N . LEU A 1 187 ? 0.686 -11.987 -8.818 1.00 94.50 187 LEU A N 1
ATOM 1523 C CA . LEU A 1 187 ? 1.625 -11.492 -9.819 1.00 94.50 187 LEU A CA 1
ATOM 1524 C C . LEU A 1 187 ? 1.944 -12.621 -10.798 1.00 94.50 187 LEU A C 1
ATOM 1526 O O . LEU A 1 187 ? 2.148 -13.764 -10.393 1.00 94.50 187 LEU A O 1
ATOM 1530 N N . ASN A 1 188 ? 1.953 -12.307 -12.086 1.00 92.69 188 ASN A N 1
ATOM 1531 C CA . ASN A 1 188 ? 2.397 -13.180 -13.170 1.00 92.69 188 ASN A CA 1
ATOM 1532 C C . ASN A 1 188 ? 2.929 -12.306 -14.325 1.00 92.69 188 ASN A C 1
ATOM 1534 O O . ASN A 1 188 ? 2.799 -11.084 -14.249 1.00 92.69 188 ASN A O 1
ATOM 1538 N N . PRO A 1 189 ? 3.460 -12.873 -15.423 1.00 89.25 189 PRO A N 1
ATOM 1539 C CA . PRO A 1 189 ? 4.110 -12.070 -16.457 1.00 89.25 189 PRO A CA 1
ATOM 1540 C C . PRO A 1 189 ? 3.151 -11.176 -17.258 1.00 89.25 189 PRO A C 1
ATOM 1542 O O . PRO A 1 189 ? 3.601 -10.316 -18.007 1.00 89.25 189 PRO A O 1
ATOM 1545 N N . ALA A 1 190 ? 1.835 -11.374 -17.135 1.00 91.19 190 ALA A N 1
ATOM 1546 C CA . ALA A 1 190 ? 0.827 -10.588 -17.840 1.00 91.19 190 ALA A CA 1
ATOM 1547 C C . ALA A 1 190 ? 0.251 -9.445 -16.992 1.00 91.19 190 ALA A C 1
ATOM 1549 O O . ALA A 1 190 ? -0.171 -8.428 -17.546 1.00 91.19 190 ALA A O 1
ATOM 1550 N N . TYR A 1 191 ? 0.160 -9.609 -15.669 1.00 94.75 191 TYR A N 1
ATOM 1551 C CA . TYR A 1 191 ? -0.429 -8.602 -14.790 1.00 94.75 191 TYR A CA 1
ATOM 1552 C C . TYR A 1 191 ? -0.074 -8.805 -13.313 1.00 94.75 191 TYR A C 1
ATOM 1554 O O . TYR A 1 191 ? 0.229 -9.910 -12.856 1.00 94.75 191 TYR A O 1
ATOM 1562 N N . VAL A 1 192 ? -0.274 -7.735 -12.544 1.00 95.81 192 VAL A N 1
ATOM 1563 C CA . VAL A 1 192 ? -0.446 -7.779 -11.093 1.00 95.81 192 VAL A CA 1
ATOM 1564 C C . VAL A 1 192 ? -1.881 -7.415 -10.713 1.00 95.81 192 VAL A C 1
ATOM 1566 O O . VAL A 1 192 ? -2.493 -6.507 -11.282 1.00 95.81 192 VAL A O 1
ATOM 1569 N N . ALA A 1 193 ? -2.451 -8.158 -9.767 1.00 97.25 193 ALA A N 1
ATOM 1570 C CA . ALA A 1 193 ? -3.792 -7.932 -9.255 1.00 97.25 193 ALA A CA 1
ATOM 1571 C C . ALA A 1 193 ? -3.824 -7.952 -7.729 1.00 97.25 193 ALA A C 1
ATOM 1573 O O . ALA A 1 193 ? -3.244 -8.823 -7.080 1.00 97.25 193 ALA A O 1
ATOM 1574 N N . PHE A 1 194 ? -4.595 -7.023 -7.173 1.00 97.62 194 PHE A N 1
ATOM 1575 C CA . PHE A 1 194 ? -4.830 -6.880 -5.746 1.00 97.62 194 PHE A CA 1
ATOM 1576 C C . PHE A 1 194 ? -6.327 -6.909 -5.492 1.00 97.62 194 PHE A C 1
ATOM 1578 O O . PHE A 1 194 ? -7.087 -6.191 -6.140 1.00 97.62 194 PHE A O 1
ATOM 1585 N N . ARG A 1 195 ? -6.768 -7.711 -4.529 1.00 98.25 195 ARG A N 1
ATOM 1586 C CA . ARG A 1 195 ? -8.155 -7.731 -4.073 1.00 98.25 195 ARG A CA 1
ATOM 1587 C C . ARG A 1 195 ? -8.195 -7.486 -2.578 1.00 98.25 195 ARG A C 1
ATOM 1589 O O . ARG A 1 195 ? -7.787 -8.340 -1.796 1.00 98.25 195 ARG A O 1
ATOM 1596 N N . ILE A 1 196 ? -8.707 -6.323 -2.202 1.00 97.94 196 ILE A N 1
ATOM 1597 C CA . ILE A 1 196 ? -8.813 -5.858 -0.823 1.00 97.94 196 ILE A CA 1
ATOM 1598 C C . ILE A 1 196 ? -10.271 -6.025 -0.403 1.00 97.94 196 ILE A C 1
ATOM 1600 O O . ILE A 1 196 ? -11.164 -5.552 -1.101 1.00 97.94 196 ILE A O 1
ATOM 1604 N N . THR A 1 197 ? -10.515 -6.745 0.689 1.00 98.38 197 THR A N 1
ATOM 1605 C CA . THR A 1 197 ? -11.855 -7.037 1.220 1.00 98.38 197 THR A CA 1
ATOM 1606 C C . THR A 1 197 ? -11.926 -6.654 2.689 1.00 98.38 197 THR A C 1
ATOM 1608 O O . THR A 1 197 ? -11.122 -7.139 3.486 1.00 98.38 197 THR A O 1
ATOM 1611 N N . ASP A 1 198 ? -12.904 -5.833 3.049 1.00 98.19 198 ASP A N 1
ATOM 1612 C CA . ASP A 1 198 ? -13.230 -5.492 4.431 1.00 98.19 198 ASP A CA 1
ATOM 1613 C C . ASP A 1 198 ? -14.499 -6.214 4.920 1.00 98.19 198 ASP A C 1
ATOM 1615 O O . ASP A 1 198 ? -15.252 -6.831 4.159 1.00 98.19 198 ASP A O 1
ATOM 1619 N N . GLN A 1 199 ? -14.718 -6.161 6.231 1.00 98.06 199 GLN A N 1
ATOM 1620 C CA . GLN A 1 199 ? -15.856 -6.753 6.935 1.00 98.06 199 GLN A CA 1
ATOM 1621 C C . GLN A 1 199 ? -16.900 -5.690 7.328 1.00 98.06 199 GLN A C 1
ATOM 1623 O O . GLN A 1 199 ? -17.603 -5.834 8.335 1.00 98.06 199 GLN A O 1
ATOM 1628 N N . GLY A 1 200 ? -16.962 -4.589 6.581 1.00 94.38 200 GLY A N 1
ATOM 1629 C CA . GLY A 1 200 ? -17.963 -3.543 6.722 1.00 94.38 200 GLY A CA 1
ATOM 1630 C C . GLY A 1 200 ? -19.268 -3.847 5.989 1.00 94.38 200 GLY A C 1
ATOM 1631 O O . GLY A 1 200 ? -19.451 -4.885 5.335 1.00 94.38 200 GLY A O 1
ATOM 1632 N N . 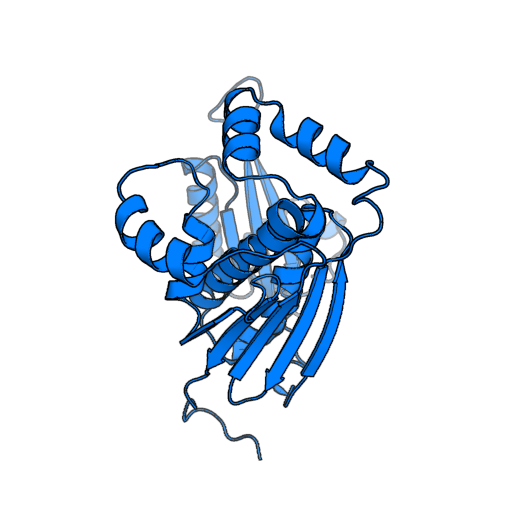GLU A 1 201 ? -20.188 -2.889 6.080 1.00 92.62 201 GLU A N 1
ATOM 1633 C CA . GLU A 1 201 ? -21.469 -2.922 5.365 1.00 92.62 201 GLU A CA 1
ATOM 1634 C C . GLU A 1 201 ? -21.324 -2.604 3.872 1.00 92.62 201 GLU A C 1
ATOM 1636 O O . GLU A 1 201 ? -22.213 -2.921 3.084 1.00 92.62 201 GLU A O 1
ATOM 1641 N N . GLY A 1 202 ? -20.155 -2.105 3.464 1.00 89.06 202 GLY A N 1
ATOM 1642 C CA . GLY A 1 202 ? -19.886 -1.671 2.102 1.00 89.06 202 GLY A CA 1
ATOM 1643 C C . GLY A 1 202 ? -20.538 -0.325 1.788 1.00 89.06 202 GLY A C 1
ATOM 1644 O O . GLY A 1 202 ? -21.041 0.366 2.673 1.00 89.06 202 GLY A O 1
ATOM 1645 N N . PHE A 1 203 ? -20.475 0.081 0.524 1.00 83.38 203 PHE A N 1
ATOM 1646 C CA . PHE A 1 203 ? -20.987 1.373 0.079 1.00 83.38 203 PHE A CA 1
ATOM 1647 C C . PHE A 1 203 ? -21.479 1.315 -1.365 1.00 83.38 203 PHE A C 1
ATOM 1649 O O . PHE A 1 203 ? -21.013 0.514 -2.182 1.00 83.38 203 PHE A O 1
ATOM 1656 N N . ASP A 1 204 ? -22.404 2.214 -1.700 1.00 79.94 204 ASP A N 1
ATOM 1657 C CA . ASP A 1 204 ? -22.841 2.391 -3.079 1.00 79.94 204 ASP A CA 1
ATOM 1658 C C . ASP A 1 204 ? -21.778 3.152 -3.882 1.00 79.94 204 ASP A C 1
ATOM 1660 O O . ASP A 1 204 ? -21.756 4.381 -3.985 1.00 79.94 204 ASP A O 1
ATOM 1664 N N . HIS A 1 205 ? -20.858 2.382 -4.451 1.00 74.69 205 HIS A N 1
ATOM 1665 C CA . HIS A 1 205 ? -19.796 2.908 -5.290 1.00 74.69 205 HIS A CA 1
ATOM 1666 C C . HIS A 1 205 ? -20.326 3.530 -6.587 1.00 74.69 205 HIS A C 1
ATOM 1668 O O . HIS A 1 205 ? -19.664 4.406 -7.129 1.00 74.69 205 HIS A O 1
ATOM 1674 N N . LYS A 1 206 ? -21.496 3.135 -7.110 1.00 72.75 206 LYS A N 1
ATOM 1675 C CA . LYS A 1 206 ? -21.992 3.695 -8.378 1.00 72.75 206 LYS A CA 1
ATOM 1676 C C . LYS A 1 206 ? -22.365 5.162 -8.202 1.00 72.75 206 LYS A C 1
ATOM 1678 O O . LYS A 1 206 ? -21.815 6.018 -8.895 1.00 72.75 206 LYS A O 1
ATOM 1683 N N . SER A 1 207 ? -23.193 5.457 -7.202 1.00 68.25 207 SER A N 1
ATOM 1684 C CA . SER A 1 207 ? -23.593 6.833 -6.900 1.00 68.25 207 SER A CA 1
ATOM 1685 C C . SER A 1 207 ? -22.419 7.697 -6.432 1.00 68.25 207 SER A C 1
ATOM 1687 O O . SER A 1 207 ? -22.317 8.862 -6.821 1.00 68.25 207 SER A O 1
ATOM 1689 N N . GLN A 1 208 ? -21.474 7.142 -5.663 1.00 64.31 208 GLN A N 1
ATOM 1690 C CA . GLN A 1 208 ? -20.288 7.888 -5.234 1.00 64.31 208 GLN A CA 1
ATOM 1691 C C . GLN A 1 208 ? -19.306 8.194 -6.366 1.00 64.31 208 GLN A C 1
ATOM 1693 O O . GLN A 1 208 ? -18.683 9.253 -6.342 1.00 64.31 208 GLN A O 1
ATOM 1698 N N . LEU A 1 209 ? -19.152 7.318 -7.362 1.00 61.34 209 LEU A N 1
ATOM 1699 C CA . LEU A 1 209 ? -18.276 7.588 -8.504 1.00 61.34 209 LEU A CA 1
ATOM 1700 C C . LEU A 1 209 ? -18.867 8.647 -9.440 1.00 61.34 209 LEU A C 1
ATOM 1702 O O . LEU A 1 209 ? -18.137 9.522 -9.911 1.00 61.34 209 LEU A O 1
ATOM 1706 N N . GLU A 1 210 ? -20.184 8.626 -9.633 1.00 56.34 210 GLU A N 1
ATOM 1707 C CA . GLU A 1 210 ? -20.916 9.658 -10.373 1.00 56.34 210 GLU A CA 1
ATOM 1708 C C . GLU A 1 210 ? -20.896 11.013 -9.640 1.00 56.34 210 GLU A C 1
ATOM 1710 O O . GLU A 1 210 ? -20.701 12.064 -10.257 1.00 56.34 210 GLU A O 1
ATOM 1715 N N . ALA A 1 211 ? -21.017 11.009 -8.307 1.00 51.25 211 ALA A N 1
ATOM 1716 C CA . ALA A 1 211 ? -20.936 12.214 -7.481 1.00 51.25 211 ALA A CA 1
ATOM 1717 C C . ALA A 1 211 ? -19.494 12.733 -7.298 1.00 51.25 211 ALA A C 1
ATOM 1719 O O . ALA A 1 211 ? -19.267 13.944 -7.230 1.00 51.25 211 ALA A O 1
ATOM 1720 N N . GLY A 1 212 ? -18.506 11.838 -7.232 1.00 49.41 212 GLY A N 1
ATOM 1721 C CA . GLY A 1 212 ? -17.087 12.133 -7.026 1.00 49.41 212 GLY A CA 1
ATOM 1722 C C . GLY A 1 212 ? -16.445 12.859 -8.206 1.00 49.41 212 GLY A C 1
ATOM 1723 O O . GLY A 1 212 ? -15.646 13.768 -7.992 1.00 49.41 212 GLY A O 1
ATOM 1724 N N . ALA A 1 213 ? -16.874 12.561 -9.438 1.00 42.94 213 ALA A N 1
ATOM 1725 C CA . ALA A 1 213 ? -16.485 13.324 -10.628 1.00 42.94 213 ALA A CA 1
ATOM 1726 C C . ALA A 1 213 ? -16.926 14.803 -10.560 1.00 42.94 213 ALA A C 1
ATOM 1728 O O . ALA A 1 213 ? -16.260 15.669 -11.119 1.00 42.94 213 ALA A O 1
ATOM 1729 N N . LYS A 1 214 ? -18.006 15.113 -9.823 1.00 35.91 214 LYS A N 1
ATOM 1730 C CA . LYS A 1 214 ? -18.470 16.490 -9.570 1.00 35.91 214 LYS A CA 1
ATOM 1731 C C . LYS A 1 214 ? -17.851 17.123 -8.313 1.00 35.91 214 LYS A C 1
ATOM 1733 O O . LYS A 1 214 ? -17.663 18.335 -8.279 1.00 35.91 214 LYS A O 1
ATOM 1738 N N . LYS A 1 215 ? -17.520 16.332 -7.283 1.00 39.34 215 LYS A N 1
ATOM 1739 C CA . LYS A 1 215 ? -16.969 16.814 -5.995 1.00 39.34 215 LYS A CA 1
ATOM 1740 C C . LYS A 1 215 ? -15.441 16.931 -5.942 1.00 39.34 215 LYS A C 1
ATOM 1742 O O . LYS A 1 215 ? -14.943 17.643 -5.071 1.00 39.34 215 LYS A O 1
ATOM 1747 N N . ALA A 1 216 ? -14.703 16.309 -6.865 1.00 37.31 216 ALA A N 1
ATOM 1748 C CA . ALA A 1 216 ? -13.239 16.406 -6.942 1.00 37.31 216 ALA A CA 1
ATOM 1749 C C . ALA A 1 216 ? -12.717 17.855 -7.071 1.00 37.31 216 ALA A C 1
ATOM 1751 O O . ALA A 1 216 ? -11.578 18.122 -6.700 1.00 37.31 216 ALA A O 1
ATOM 1752 N N . ASN A 1 217 ? -13.564 18.795 -7.509 1.00 32.16 217 ASN A N 1
ATOM 1753 C CA . ASN A 1 217 ? -13.233 20.218 -7.617 1.00 32.16 217 ASN A CA 1
ATOM 1754 C C . ASN A 1 217 ? -13.492 21.047 -6.341 1.00 32.16 217 ASN A C 1
ATOM 1756 O O . ASN A 1 217 ? -13.123 22.215 -6.318 1.00 32.16 217 ASN A O 1
ATOM 1760 N N . LEU A 1 218 ? -14.129 20.502 -5.292 1.00 30.67 218 LEU A N 1
ATOM 1761 C CA . LEU A 1 218 ? -14.683 21.329 -4.202 1.00 30.67 218 LEU A CA 1
ATOM 1762 C C . LEU A 1 218 ? -14.138 21.060 -2.794 1.00 30.67 218 LEU A C 1
ATOM 1764 O O . LEU A 1 218 ? -14.434 21.840 -1.893 1.00 30.67 218 LEU A O 1
ATOM 1768 N N . GLN A 1 219 ? -13.336 20.018 -2.556 1.00 34.19 219 GLN A N 1
ATOM 1769 C CA . GLN A 1 219 ? -12.780 19.775 -1.217 1.00 34.19 219 GLN A CA 1
ATOM 1770 C C . GLN A 1 219 ? -11.293 19.416 -1.270 1.00 34.19 219 GLN A C 1
ATOM 1772 O O . GLN A 1 219 ? -10.911 18.258 -1.399 1.00 34.19 219 GLN A O 1
ATOM 1777 N N . GLY A 1 220 ? -10.448 20.436 -1.101 1.00 32.81 220 GLY A N 1
ATOM 1778 C CA . GLY A 1 220 ? -9.000 20.334 -0.881 1.00 32.81 220 GLY A CA 1
ATOM 1779 C C . GLY A 1 220 ? -8.601 19.742 0.479 1.00 32.81 220 GLY A C 1
ATOM 1780 O O . GLY A 1 220 ? -7.590 20.138 1.048 1.00 32.81 220 GLY A O 1
ATOM 1781 N N . LEU A 1 221 ? -9.380 18.803 1.014 1.00 35.25 221 LEU A N 1
ATOM 1782 C CA . LEU A 1 221 ? -9.015 17.991 2.173 1.00 35.25 221 LEU A CA 1
ATOM 1783 C C . LEU A 1 221 ? -8.547 16.645 1.615 1.00 35.25 221 LEU A C 1
ATOM 1785 O O . LEU A 1 221 ? -9.295 16.026 0.868 1.00 35.25 221 LEU A O 1
ATOM 1789 N N . GLY A 1 222 ? -7.320 16.220 1.931 1.00 36.75 222 GLY A N 1
ATOM 1790 C CA . GLY A 1 222 ? -6.523 15.169 1.263 1.00 36.75 222 GLY A CA 1
ATOM 1791 C C . GLY A 1 222 ? -7.098 13.747 1.107 1.00 36.75 222 GLY A C 1
ATOM 1792 O O . GLY A 1 222 ? -6.343 12.835 0.799 1.00 36.75 222 GLY A O 1
ATOM 1793 N N . HIS A 1 223 ? -8.405 13.555 1.257 1.00 45.66 223 HIS A N 1
ATOM 1794 C CA . HIS A 1 223 ? -9.159 12.300 1.258 1.00 45.66 223 HIS A CA 1
ATOM 1795 C C . HIS A 1 223 ? -9.407 11.680 -0.131 1.00 45.66 223 HIS A C 1
ATOM 1797 O O . HIS A 1 223 ? -9.892 10.558 -0.221 1.00 45.66 223 HIS A O 1
ATOM 1803 N N . GLY A 1 224 ? -9.116 12.398 -1.224 1.00 50.56 224 GLY A N 1
ATOM 1804 C CA . GLY A 1 224 ? -9.399 11.939 -2.595 1.00 50.56 224 GLY A CA 1
ATOM 1805 C C . GLY A 1 224 ? -8.175 11.556 -3.429 1.00 50.56 224 GLY A C 1
ATOM 1806 O O . GLY A 1 224 ? -8.326 10.924 -4.475 1.00 50.56 224 GLY A O 1
ATOM 1807 N N . ARG A 1 225 ? -6.962 11.922 -2.991 1.00 58.66 225 ARG A N 1
ATOM 1808 C CA . ARG A 1 225 ? -5.758 11.788 -3.827 1.00 58.66 225 ARG A CA 1
ATOM 1809 C C . ARG A 1 225 ? -5.375 10.332 -4.056 1.00 58.66 225 ARG A C 1
ATOM 1811 O O . ARG A 1 225 ? -5.072 9.981 -5.183 1.00 58.66 225 ARG A O 1
ATOM 1818 N N . GLY A 1 226 ? -5.446 9.465 -3.045 1.00 56.38 226 GLY A N 1
ATOM 1819 C CA . GLY A 1 226 ? -5.011 8.073 -3.208 1.00 56.38 226 GLY A CA 1
ATOM 1820 C C . GLY A 1 226 ? -5.943 7.217 -4.078 1.00 56.38 226 GLY A C 1
ATOM 1821 O O . GLY A 1 226 ? -5.455 6.400 -4.851 1.00 56.38 226 GLY A O 1
ATOM 1822 N N . ILE A 1 227 ? -7.265 7.453 -4.060 1.00 62.03 227 ILE A N 1
ATOM 1823 C CA . ILE A 1 227 ? -8.196 6.799 -5.005 1.00 62.03 227 ILE A CA 1
ATOM 1824 C C . ILE A 1 227 ? -7.990 7.337 -6.428 1.00 62.03 227 ILE A C 1
ATOM 1826 O O . ILE A 1 227 ? -8.061 6.571 -7.387 1.00 62.03 227 ILE A O 1
ATOM 1830 N N . GLN A 1 228 ? -7.720 8.637 -6.585 1.00 64.31 228 GLN A N 1
ATOM 1831 C CA . GLN A 1 228 ? -7.373 9.213 -7.888 1.00 64.31 228 GLN A CA 1
ATOM 1832 C C . GLN A 1 228 ? -6.048 8.658 -8.421 1.00 64.31 228 GLN A C 1
ATOM 1834 O O . GLN A 1 228 ? -5.988 8.285 -9.584 1.00 64.31 228 GLN A O 1
ATOM 1839 N N . ILE A 1 229 ? -5.029 8.522 -7.570 1.00 63.75 229 ILE A N 1
ATOM 1840 C CA . ILE A 1 229 ? -3.746 7.898 -7.919 1.00 63.75 229 ILE A CA 1
ATOM 1841 C C . ILE A 1 229 ? -3.970 6.443 -8.322 1.00 63.75 229 ILE A C 1
ATOM 1843 O O . ILE A 1 229 ? -3.536 6.039 -9.391 1.00 63.75 229 ILE A O 1
ATOM 1847 N N . ALA A 1 230 ? -4.741 5.675 -7.547 1.00 62.19 230 ALA A N 1
ATOM 1848 C CA . ALA A 1 230 ? -5.093 4.315 -7.938 1.00 62.19 230 ALA A CA 1
ATOM 1849 C C . ALA A 1 230 ? -5.784 4.283 -9.318 1.00 62.19 230 ALA A C 1
ATOM 1851 O O . ALA A 1 230 ? -5.476 3.429 -10.139 1.00 62.19 230 ALA A O 1
ATOM 1852 N N . ARG A 1 231 ? -6.686 5.226 -9.612 1.00 68.44 231 ARG A N 1
ATOM 1853 C CA . ARG A 1 231 ? -7.363 5.313 -10.920 1.00 68.44 231 ARG A CA 1
ATOM 1854 C C . ARG A 1 231 ? -6.439 5.658 -12.082 1.00 68.44 231 ARG A C 1
ATOM 1856 O O . ARG A 1 231 ? -6.754 5.277 -13.201 1.00 68.44 231 ARG A O 1
ATOM 1863 N N . ILE A 1 232 ? -5.379 6.415 -11.825 1.00 70.81 232 ILE A N 1
ATOM 1864 C CA . ILE A 1 232 ? -4.374 6.762 -12.833 1.00 70.81 232 ILE A CA 1
ATOM 1865 C C . ILE A 1 232 ? -3.470 5.555 -13.087 1.00 70.81 232 ILE A C 1
ATOM 1867 O O . ILE A 1 232 ? -3.183 5.235 -14.235 1.00 70.81 232 ILE A O 1
ATOM 1871 N N . GLU A 1 233 ? -3.069 4.860 -12.023 1.00 77.56 233 GLU A N 1
ATOM 1872 C CA . GLU A 1 233 ? -2.076 3.795 -12.122 1.00 77.56 233 GLU A CA 1
ATOM 1873 C C . GLU A 1 233 ? -2.652 2.455 -12.582 1.00 77.56 233 GLU A C 1
ATOM 1875 O O . GLU A 1 233 ? -2.007 1.758 -13.361 1.00 77.56 233 GLU A O 1
ATOM 1880 N N . PHE A 1 234 ? -3.845 2.067 -12.122 1.00 86.88 234 PHE A N 1
ATOM 1881 C CA . PHE A 1 234 ? -4.441 0.763 -12.426 1.00 86.88 234 PHE A CA 1
ATOM 1882 C C . PHE A 1 234 ? -5.315 0.798 -13.682 1.00 86.88 234 PHE A C 1
ATOM 1884 O O . PHE A 1 234 ? -6.233 1.607 -13.791 1.00 86.88 234 PHE A O 1
ATOM 1891 N N . ASP A 1 235 ? -5.135 -0.182 -14.571 1.00 89.56 235 ASP A N 1
ATOM 1892 C CA . ASP A 1 235 ? -5.943 -0.322 -15.793 1.00 89.56 235 ASP A CA 1
ATOM 1893 C C . ASP A 1 235 ? -7.398 -0.719 -15.507 1.00 89.56 235 ASP A C 1
ATOM 1895 O O . ASP A 1 235 ? -8.290 -0.536 -16.335 1.00 89.56 235 ASP A O 1
ATOM 1899 N N . SER A 1 236 ? -7.659 -1.332 -14.350 1.00 90.12 236 SER A N 1
ATOM 1900 C CA . SER A 1 236 ? -9.009 -1.714 -13.940 1.00 90.12 236 SER A CA 1
ATOM 1901 C C . SER A 1 236 ? -9.174 -1.638 -12.429 1.00 90.12 236 SER A C 1
ATOM 1903 O O . SER A 1 236 ? -8.456 -2.300 -11.683 1.00 90.12 236 SER A O 1
ATOM 1905 N N . ILE A 1 237 ? -10.219 -0.929 -11.997 1.00 90.38 237 ILE A N 1
ATOM 1906 C CA . ILE A 1 237 ? -10.699 -0.886 -10.612 1.00 90.38 237 ILE A CA 1
ATOM 1907 C C . ILE A 1 237 ? -12.153 -1.335 -10.595 1.00 90.38 237 ILE A C 1
ATOM 1909 O O . ILE A 1 237 ? -12.996 -0.747 -11.273 1.00 90.38 237 ILE A O 1
ATOM 1913 N N . ARG A 1 238 ? -12.462 -2.381 -9.827 1.00 90.94 238 ARG A N 1
ATOM 1914 C CA . ARG A 1 238 ? -13.817 -2.940 -9.740 1.00 90.94 238 ARG A CA 1
ATOM 1915 C C . ARG A 1 238 ? -14.208 -3.171 -8.297 1.00 90.94 238 ARG A C 1
ATOM 1917 O O . ARG A 1 238 ? -13.498 -3.868 -7.579 1.00 90.94 238 ARG A O 1
ATOM 1924 N N . TYR A 1 239 ? -15.356 -2.638 -7.909 1.00 90.94 239 TYR A N 1
ATOM 1925 C CA . TYR A 1 239 ? -15.976 -2.954 -6.631 1.00 90.94 239 TYR A CA 1
ATOM 1926 C C . TYR A 1 239 ? -16.951 -4.121 -6.798 1.00 90.94 239 TYR A C 1
ATOM 1928 O O . TYR A 1 239 ? -17.548 -4.292 -7.864 1.00 90.94 239 TYR A O 1
ATOM 1936 N N . ASN A 1 240 ? -17.109 -4.942 -5.761 1.00 93.94 240 ASN A N 1
ATOM 1937 C CA . ASN A 1 240 ? -18.193 -5.921 -5.731 1.00 93.94 240 ASN A CA 1
ATOM 1938 C C . ASN A 1 240 ? -19.554 -5.223 -5.534 1.00 93.94 240 ASN A C 1
ATOM 1940 O O . ASN A 1 240 ? -19.627 -4.030 -5.246 1.00 93.94 240 ASN A O 1
ATOM 1944 N N . HIS A 1 241 ? -20.648 -5.981 -5.655 1.00 91.81 241 HIS A N 1
ATOM 1945 C CA . HIS A 1 241 ? -22.001 -5.438 -5.492 1.00 91.81 241 HIS A CA 1
ATOM 1946 C C . HIS A 1 241 ? -22.216 -4.762 -4.128 1.00 91.81 241 HIS A C 1
ATOM 1948 O O . HIS A 1 241 ? -22.825 -3.702 -4.063 1.00 91.81 241 HIS A O 1
ATOM 1954 N N . LYS A 1 242 ? -21.701 -5.361 -3.044 1.00 93.44 242 LYS A N 1
ATOM 1955 C CA . LYS A 1 242 ? -21.821 -4.814 -1.684 1.00 93.44 242 LYS A CA 1
ATOM 1956 C C . LYS A 1 242 ? -20.987 -3.536 -1.487 1.00 93.44 242 LYS A C 1
ATOM 1958 O O . LYS A 1 242 ? -21.327 -2.715 -0.651 1.00 93.44 242 LYS A O 1
ATOM 1963 N N . GLY A 1 243 ? -19.899 -3.363 -2.237 1.00 90.88 243 GLY A N 1
ATOM 1964 C CA . GLY A 1 243 ? -18.949 -2.261 -2.077 1.00 90.88 243 GLY A CA 1
ATOM 1965 C C . GLY A 1 243 ? -17.917 -2.457 -0.962 1.00 90.88 243 GLY A C 1
ATOM 1966 O O . GLY A 1 243 ? -17.195 -1.525 -0.651 1.00 90.88 243 GLY A O 1
ATOM 1967 N N . ASN A 1 244 ? -17.809 -3.648 -0.367 1.00 95.12 244 ASN A N 1
ATOM 1968 C CA . ASN A 1 244 ? -16.811 -3.972 0.670 1.00 95.12 244 ASN A CA 1
ATOM 1969 C C . ASN A 1 244 ? -15.599 -4.754 0.123 1.00 95.12 244 ASN A C 1
ATOM 1971 O O . ASN A 1 244 ? -14.838 -5.387 0.857 1.00 95.12 244 ASN A O 1
ATOM 1975 N N . GLN A 1 245 ? -15.474 -4.818 -1.200 1.00 97.00 245 GLN A N 1
ATOM 1976 C CA . GLN A 1 245 ? -14.335 -5.421 -1.868 1.00 97.00 245 GLN A CA 1
ATOM 1977 C C . GLN A 1 245 ? -13.993 -4.618 -3.106 1.00 97.00 245 GLN A C 1
ATOM 1979 O O . GLN A 1 245 ? -14.871 -4.328 -3.918 1.00 97.00 245 GLN A O 1
ATOM 1984 N N . VAL A 1 246 ? -12.706 -4.344 -3.283 1.00 94.69 246 VAL A N 1
ATOM 1985 C CA . VAL A 1 246 ? -12.157 -3.719 -4.482 1.00 94.69 246 VAL A CA 1
ATOM 1986 C C . VAL A 1 246 ? -11.087 -4.608 -5.093 1.00 94.69 246 VAL A C 1
ATOM 1988 O O . VAL A 1 246 ? -10.251 -5.175 -4.391 1.00 94.69 246 VAL A O 1
ATOM 1991 N N . THR A 1 247 ? -11.136 -4.747 -6.413 1.00 96.19 247 THR A N 1
ATOM 1992 C CA . THR A 1 247 ? -10.132 -5.430 -7.226 1.00 96.19 247 THR A CA 1
ATOM 1993 C C . THR A 1 247 ? -9.432 -4.408 -8.111 1.00 96.19 247 THR A C 1
ATOM 1995 O O . THR A 1 247 ? -10.089 -3.725 -8.897 1.00 96.19 247 THR A O 1
ATOM 1998 N N . LEU A 1 248 ? -8.113 -4.322 -7.974 1.00 95.12 248 LEU A N 1
ATOM 1999 C CA . LEU A 1 248 ? -7.205 -3.456 -8.721 1.00 95.12 248 LEU A CA 1
ATOM 2000 C C . LEU A 1 248 ? -6.348 -4.342 -9.627 1.00 95.12 248 LEU A C 1
ATOM 2002 O O . LEU A 1 248 ? -5.805 -5.339 -9.152 1.00 95.12 248 LEU A O 1
ATOM 2006 N N . ILE A 1 249 ? -6.237 -4.013 -10.913 1.00 95.69 249 ILE A N 1
ATOM 2007 C CA . ILE A 1 249 ? -5.430 -4.774 -11.876 1.00 95.69 249 ILE A CA 1
ATOM 2008 C C . ILE A 1 249 ? -4.559 -3.804 -12.665 1.00 95.69 249 ILE A C 1
ATOM 2010 O O . ILE A 1 249 ? -5.084 -2.853 -13.245 1.00 95.69 249 ILE A O 1
ATOM 2014 N N . LYS A 1 250 ? -3.252 -4.077 -12.698 1.00 94.38 250 LYS A N 1
ATOM 2015 C CA . LYS A 1 250 ? -2.286 -3.456 -13.606 1.00 94.38 250 LYS A CA 1
ATOM 2016 C C . LYS A 1 250 ? -1.768 -4.528 -14.553 1.00 94.38 250 LYS A C 1
ATOM 2018 O O . LYS A 1 250 ? -1.223 -5.533 -14.102 1.00 94.38 250 LYS A O 1
ATOM 2023 N N . LYS A 1 251 ? -1.960 -4.330 -15.847 1.00 93.56 251 LYS A N 1
ATOM 2024 C CA . LYS A 1 251 ? -1.401 -5.170 -16.898 1.00 93.56 251 LYS A CA 1
ATOM 2025 C C . LYS A 1 251 ? 0.017 -4.721 -17.197 1.00 93.56 251 LYS A C 1
ATOM 2027 O O . LYS A 1 251 ? 0.343 -3.539 -17.111 1.00 93.56 251 LYS A O 1
ATOM 2032 N N . PHE A 1 252 ? 0.841 -5.680 -17.573 1.00 89.75 252 PHE A N 1
ATOM 2033 C CA . PHE A 1 252 ? 2.157 -5.395 -18.103 1.00 89.75 252 PHE A CA 1
ATOM 2034 C C . PHE A 1 252 ? 2.068 -5.392 -19.620 1.00 89.75 252 PHE A C 1
ATOM 2036 O O . PHE A 1 252 ? 1.470 -6.286 -20.225 1.00 89.75 252 PHE A O 1
ATOM 2043 N N . GLU A 1 253 ? 2.661 -4.381 -20.239 1.00 75.56 253 GLU A N 1
ATOM 2044 C CA . GLU A 1 253 ? 2.967 -4.468 -21.656 1.00 75.56 253 GLU A CA 1
ATOM 2045 C C . GLU A 1 253 ? 4.007 -5.576 -21.812 1.00 75.56 253 GLU A C 1
ATOM 2047 O O . GLU A 1 253 ? 5.036 -5.560 -21.133 1.00 75.56 253 GLU A O 1
ATOM 2052 N N . LEU A 1 254 ? 3.736 -6.558 -22.678 1.00 60.22 254 LEU A N 1
ATOM 2053 C CA . LEU A 1 254 ? 4.713 -7.581 -23.047 1.00 60.22 254 LEU A CA 1
ATOM 2054 C C . LEU A 1 254 ? 5.909 -6.872 -23.683 1.00 60.22 254 LEU A C 1
ATOM 2056 O O . LEU A 1 254 ? 5.953 -6.632 -24.892 1.00 60.22 254 LEU A O 1
ATOM 2060 N N . SER A 1 255 ? 6.880 -6.492 -22.860 1.00 47.56 255 SER A N 1
ATOM 2061 C CA . SER A 1 255 ? 8.098 -5.887 -23.349 1.00 47.56 255 SER A CA 1
ATOM 2062 C C . SER A 1 255 ? 8.798 -6.951 -24.196 1.00 47.56 255 SER A C 1
ATOM 2064 O O . SER A 1 255 ? 9.109 -8.048 -23.737 1.00 47.56 255 SER A O 1
ATOM 2066 N N . ARG A 1 256 ? 9.051 -6.640 -25.472 1.00 40.59 256 ARG A N 1
ATOM 2067 C CA . ARG A 1 256 ? 9.832 -7.487 -26.395 1.00 40.59 256 ARG A CA 1
ATOM 2068 C C . ARG A 1 256 ? 11.288 -7.699 -25.938 1.00 40.59 256 ARG A C 1
ATOM 2070 O O . ARG A 1 256 ? 12.079 -8.273 -26.686 1.00 40.59 256 ARG A O 1
ATOM 2077 N N . ARG A 1 257 ? 11.678 -7.226 -24.751 1.00 39.03 257 ARG A N 1
ATOM 2078 C CA . ARG A 1 257 ? 13.003 -7.441 -24.176 1.00 39.03 257 ARG A CA 1
ATOM 2079 C C . ARG A 1 257 ? 12.951 -8.618 -23.210 1.00 39.03 257 ARG A C 1
ATOM 2081 O O . ARG A 1 257 ? 12.541 -8.469 -22.071 1.00 39.03 257 ARG A O 1
ATOM 2088 N N . GLY A 1 258 ? 13.438 -9.755 -23.699 1.00 39.09 258 GLY A N 1
ATOM 2089 C CA . GLY A 1 258 ? 13.863 -10.881 -22.870 1.00 39.09 258 GLY A CA 1
ATOM 2090 C C . GLY A 1 258 ? 12.827 -11.989 -22.776 1.00 39.09 258 GLY A C 1
ATOM 2091 O O . GLY A 1 258 ? 11.865 -11.903 -22.030 1.00 39.09 258 GLY A O 1
ATOM 2092 N N . ARG A 1 259 ? 13.044 -13.047 -23.558 1.00 42.38 259 ARG A N 1
ATOM 2093 C CA . ARG A 1 259 ? 12.340 -14.328 -23.449 1.00 42.38 259 ARG A CA 1
ATOM 2094 C C . ARG A 1 259 ? 12.407 -14.848 -22.013 1.00 42.38 259 ARG A C 1
ATOM 2096 O O . ARG A 1 259 ? 13.496 -14.875 -21.454 1.00 42.38 259 ARG A O 1
ATOM 2103 N N . LEU A 1 260 ? 11.306 -15.413 -21.537 1.00 38.75 260 LEU A N 1
ATOM 2104 C CA . LEU A 1 260 ? 11.342 -16.543 -20.612 1.00 38.75 260 LEU A CA 1
ATOM 2105 C C . LEU A 1 260 ? 10.490 -17.665 -21.219 1.00 38.75 260 LEU A C 1
ATOM 2107 O O . LEU A 1 260 ? 9.276 -17.742 -21.031 1.00 38.75 260 LEU A O 1
ATOM 2111 N N . LEU A 1 261 ? 11.168 -18.440 -22.073 1.00 31.61 261 LEU A N 1
ATOM 2112 C CA . LEU A 1 261 ? 11.095 -19.900 -22.065 1.00 31.61 261 LEU A CA 1
ATOM 2113 C C . LEU A 1 261 ? 12.103 -20.381 -21.021 1.00 31.61 261 LEU A C 1
ATOM 2115 O O . LEU A 1 261 ? 13.190 -19.756 -20.985 1.00 31.61 261 LEU A O 1
#

Secondary structure (DSSP, 8-state):
----GGGTTT--GGGGBSSHHHHHHHHHHHHHHHHHH-S-EEEEEEEE-TTS-EEEEEEEEEEEEETTEEEEEEEEEEEEE----TTGGG---EEEEEEEES-HHHHHHHHHHHHTTGGGTS-HHHHHHHHHHHHHHHHHIIIIIIS---HHHHHHHHHTT-HHHHHHHHHHSTTTTT-EEEEEEEEETTEEEEEEE-SS----HHHHHHHHHHHTTT--SSSSHHHHHHHHH-SEEEE-TTSSEEEEEEEPP--SS----

Sequence (261 aa):
LGRSPKRLIGKNIAELAASETIGAVLIREKMDQVMRQKGPITFPFEFKNILGEPRQMNVILQFIADSRNETEGTIYGRAAAYIEDSLGEYLFSEKQTYFLANYITLSDQLSQRLTQHLHHFLANDDIASMQMGLREVIINAMEHGNLNITYDEKTQATREGNYIEFFKQRQRDERYRDKKVKIDYVLNPAYVAFRITDQGEGFDHKSQLEAGAKKANLQGLGHGRGIQIARIEFDSIRYNHKGNQVTLIKKFELSRRGRLL

Radius of gyration: 22.65 Å; chains: 1; bounding box: 62×48×47 Å

Foldseek 3Di:
DQDDPVVCPPDDVCVFALDNVPQNVVVVVVVVVQLVVQAKDWDWGWGQDPVSDTFIWIKIWHWDADPVDRNDTDIDMDTDGPPPVPCLVVDQKDKDKDWAFLDLVVLLVVLCVLLVSCVVFDPPVLSVLSSLLSSLVQNCLSQCFQLVQDPVNCVVCVVVVNNVVVSVVSCPDPSRVPWIWMWIWMDHQFKTKIKIATNGQADDPVVCVVVCVVCVPPDPPPSCVSNVSLVVSFPDWDADPRRRMIMTMHTGDPPPPDDDD